Protein AF-A0A4V3ANV1-F1 (afdb_monomer)

Mean predicted aligned error: 18.45 Å

Foldseek 3Di:
DDDDDDDDDDDDDDDDDDDDDDDDDDDDDDDDPDPPDDDDDDDDDDDDDDDPDDDDDDDDDDDDDDDDDDPPPVVVVVVVVVVVVVPDPPVPPPDDQDPVRVVLVVVQKDWFFWDDFPPDFIWFWKAKQNDIWIATEDAPAAAWEFAPVCCVVRQVPDDWAWDWFDDDPDDDTWTKTKDFQIWMDTPNATDRGHIYIYTHCPVVQVVCVVVVTHGTRTYDYPVQCVLQVWDQDPVRRIIIGHYNPPDPDPPDDPPPPDPDD

Solvent-accessible surface area (backbone atoms only — not comparable to full-atom values): 16919 Å² total; per-residue (Å²): 142,84,85,84,80,86,86,84,80,83,81,85,85,80,85,80,81,85,86,83,85,81,91,78,83,94,81,77,86,79,81,73,98,79,85,87,87,80,91,82,80,91,85,86,80,85,85,81,83,80,86,86,76,86,73,86,78,84,84,79,83,81,81,82,88,80,81,95,73,76,84,69,67,63,62,56,56,60,53,56,60,63,56,61,70,71,72,62,65,80,84,72,60,83,70,79,72,48,75,65,53,53,53,41,44,75,70,58,30,36,81,27,69,42,44,71,52,77,95,81,40,44,29,35,65,34,23,41,66,80,40,74,37,45,22,36,63,33,84,86,34,74,53,34,31,32,22,46,93,53,39,84,73,53,46,84,86,56,82,68,43,87,58,59,58,49,72,59,105,82,47,80,66,42,67,27,36,33,36,75,70,32,40,37,36,42,77,82,28,55,38,68,76,32,60,47,28,31,34,81,41,62,71,59,36,50,55,28,47,77,70,76,41,77,70,61,44,27,36,43,9,33,57,56,37,61,58,21,64,55,45,80,41,72,94,78,33,31,39,30,30,27,40,66,78,77,47,101,59,80,80,73,71,79,84,79,90,73,91,84,132

Radius of gyration: 33.21 Å; Cα contacts (8 Å, |Δi|>4): 307; chains: 1; bounding box: 63×63×129 Å

Sequence (261 aa):
MGVLAPNTRTPPALPLPPHCGGRLGWGRTFPSRKQQTRALDRERAPTFDFDLTVRPHPTLPRPAGEGFGSLRAFRFLATALLCISALLPAAAQNAVPTRLASTLEAAGYSAIPMTRHGDAHLTVEARINGVAGTFILDTGAGRTVIDRAAQSRFDEGRATVAAGRATGAGSGGLAIAALPGNRLAIGDYRDDAFTAHFLALDHVNAAFANRGEAPVAGVLGADVLERGGAVIDYPNLRLYLRNPDADGGAVASPSNSSEQR

Nearest PDB structures (foldseek):
  1fmb-assembly1_A  TM=8.423E-01  e=6.213E-05  Equine infectious anemia virus
  5c9b-assembly1_A  TM=6.985E-01  e=5.193E-06  Rickettsia conorii
  5c9f-assembly1_C  TM=6.971E-01  e=6.885E-06  Rickettsia conorii
  5yq8-assembly2_D  TM=6.520E-01  e=1.081E-05  Leishmania major
  5c9b-assembly1_C  TM=6.990E-01  e=2.520E-05  Rickettsia conorii

InterPro domains:
  IPR021109 Aspartic peptidase domain superfamily [G3DSA:2.40.70.10] (120-247)
  IPR021109 Aspartic peptidase domain superfamily [SSF50630] (116-233)
  IPR034122 Retropepsin-like domain, bacterial [cd05483] (121-225)

Secondary structure (DSSP, 8-state):
---PPP--PPPPPPPPPP----------PPPPS---------------------PPPPPPPPPPP-----TTTHHHHHHHHHHHGGGS-GGGS-PPPPHHHHHHHHTTEEEEEPEEETTTEEEEEEEETTEEEEEEE-TT-SS-EEEGGGHHHHSTTPPPEEEEEEEETTEEEEEEEEEEEEEEEETTEEEEEEEEEEE--HHHHHHHHHTTPPPPSEEE-HHHHHHTT-EEETTTTEEEEE-TTSSSS------------

Structure (mmCIF, N/CA/C/O backbone):
data_AF-A0A4V3ANV1-F1
#
_entry.id   AF-A0A4V3ANV1-F1
#
loop_
_atom_site.group_PDB
_atom_site.id
_atom_site.type_symbol
_atom_site.label_atom_id
_atom_site.label_alt_id
_atom_site.label_comp_id
_atom_site.label_asym_id
_atom_site.label_entity_id
_atom_site.label_seq_id
_atom_site.pdbx_PDB_ins_code
_atom_site.Cartn_x
_atom_site.Cartn_y
_atom_site.Cartn_z
_atom_site.occupancy
_atom_site.B_iso_or_equiv
_atom_site.auth_seq_id
_atom_site.auth_comp_id
_atom_site.auth_asym_id
_atom_site.auth_atom_id
_atom_site.pdbx_PDB_model_num
ATOM 1 N N . MET A 1 1 ? -26.108 -31.837 -61.598 1.00 43.44 1 MET A N 1
ATOM 2 C CA . MET A 1 1 ? -25.519 -30.514 -61.304 1.00 43.44 1 MET A CA 1
ATOM 3 C C . MET A 1 1 ? -26.655 -29.539 -61.055 1.00 43.44 1 MET A C 1
ATOM 5 O O . MET A 1 1 ? -27.362 -29.204 -61.992 1.00 43.44 1 MET A O 1
ATOM 9 N N . GLY A 1 2 ? -26.877 -29.159 -59.800 1.00 38.19 2 GLY A N 1
ATOM 10 C CA . GLY A 1 2 ? -27.836 -28.129 -59.407 1.00 38.19 2 GLY A CA 1
ATOM 11 C C . GLY A 1 2 ? -27.175 -27.276 -58.334 1.00 38.19 2 GLY A C 1
ATOM 12 O O . GLY A 1 2 ? -26.700 -27.821 -57.341 1.00 38.19 2 GLY A O 1
ATOM 13 N N . VAL A 1 3 ? -27.074 -25.971 -58.572 1.00 46.72 3 VAL A N 1
ATOM 14 C CA . VAL A 1 3 ? -26.497 -25.005 -57.632 1.00 46.72 3 VAL A CA 1
ATOM 15 C C . VAL A 1 3 ? -27.645 -24.131 -57.139 1.00 46.72 3 VAL A C 1
ATOM 17 O O . VAL A 1 3 ? -28.226 -23.374 -57.914 1.00 46.72 3 VAL A O 1
ATOM 20 N N . LEU A 1 4 ? -28.009 -24.294 -55.864 1.00 46.50 4 LEU A N 1
ATOM 21 C CA . LEU A 1 4 ? -28.960 -23.436 -55.159 1.00 46.50 4 LEU A CA 1
ATOM 22 C C . LEU A 1 4 ? -28.271 -22.127 -54.747 1.00 46.50 4 LEU A C 1
ATOM 24 O O . LEU A 1 4 ? -27.197 -22.147 -54.149 1.00 46.50 4 LEU A O 1
ATOM 28 N N . ALA A 1 5 ? -28.920 -21.001 -55.038 1.00 56.78 5 ALA A N 1
ATOM 29 C CA . ALA A 1 5 ? -28.539 -19.678 -54.555 1.00 56.78 5 ALA A CA 1
ATOM 30 C C . ALA A 1 5 ? -28.968 -19.473 -53.083 1.00 56.78 5 ALA A C 1
ATOM 32 O O . ALA A 1 5 ? -30.014 -19.992 -52.678 1.00 56.78 5 ALA A O 1
ATOM 33 N N . PRO A 1 6 ? -28.214 -18.704 -52.275 1.00 56.81 6 PRO A N 1
ATOM 34 C CA . PRO A 1 6 ? -28.581 -18.427 -50.893 1.00 56.81 6 PRO A CA 1
ATOM 35 C C . PRO A 1 6 ? -29.634 -17.312 -50.780 1.00 56.81 6 PRO A C 1
ATOM 37 O O . PRO A 1 6 ? -29.583 -16.283 -51.449 1.00 56.81 6 PRO A O 1
ATOM 40 N N . ASN A 1 7 ? -30.591 -17.549 -49.885 1.00 48.34 7 ASN A N 1
ATOM 41 C CA . ASN A 1 7 ? -31.743 -16.713 -49.568 1.00 48.34 7 ASN A CA 1
ATOM 42 C C . ASN A 1 7 ? -31.356 -15.669 -48.500 1.00 48.34 7 ASN A C 1
ATOM 44 O O . ASN A 1 7 ? -31.151 -16.025 -47.340 1.00 48.34 7 ASN A O 1
ATOM 48 N N . THR A 1 8 ? -31.243 -14.389 -48.861 1.00 47.16 8 THR A N 1
ATOM 49 C CA . THR A 1 8 ? -30.985 -13.296 -47.908 1.00 47.16 8 THR A CA 1
ATOM 50 C C . THR A 1 8 ? -32.303 -12.688 -47.431 1.00 47.16 8 THR A C 1
ATOM 52 O O . THR A 1 8 ? -32.908 -11.879 -48.134 1.00 47.16 8 THR A O 1
ATOM 55 N N . ARG A 1 9 ? -32.754 -13.057 -46.226 1.00 50.72 9 ARG A N 1
ATOM 56 C CA . ARG A 1 9 ? -33.821 -12.339 -45.509 1.00 50.72 9 ARG A CA 1
ATOM 57 C C . ARG A 1 9 ? -33.210 -11.316 -44.556 1.00 50.72 9 ARG A C 1
ATOM 59 O O . ARG A 1 9 ? -32.529 -11.680 -43.602 1.00 50.72 9 ARG A O 1
ATOM 66 N N . THR A 1 10 ? -33.489 -10.046 -44.809 1.00 55.16 10 THR A N 1
ATOM 67 C CA . THR A 1 10 ? -33.218 -8.911 -43.921 1.00 55.16 10 THR A CA 1
ATOM 68 C C . THR A 1 10 ? -34.238 -8.900 -42.767 1.00 55.16 10 THR A C 1
ATOM 70 O O . THR A 1 10 ? -35.430 -9.069 -43.035 1.00 55.16 10 THR A O 1
ATOM 73 N N . PRO A 1 11 ? -33.836 -8.710 -41.496 1.00 56.78 11 PRO A N 1
ATOM 74 C CA . PRO A 1 11 ? -34.784 -8.555 -40.390 1.00 56.78 11 PRO A CA 1
ATOM 75 C C . PRO A 1 11 ? -35.432 -7.151 -40.383 1.00 56.78 11 PRO A C 1
ATOM 77 O O . PRO A 1 11 ? -34.814 -6.195 -40.858 1.00 56.78 11 PRO A O 1
ATOM 80 N N . PRO A 1 12 ? -36.664 -6.995 -39.855 1.00 57.03 12 PRO A N 1
ATOM 81 C CA . PRO A 1 12 ? -37.355 -5.707 -39.816 1.00 57.03 12 PRO A CA 1
ATOM 82 C C . PRO A 1 12 ? -36.747 -4.744 -38.782 1.00 57.03 12 PRO A C 1
ATOM 84 O O . PRO A 1 12 ? -36.307 -5.152 -37.707 1.00 57.03 12 PRO A O 1
ATOM 87 N N . ALA A 1 13 ? -36.751 -3.452 -39.117 1.00 52.38 13 ALA A N 1
ATOM 88 C CA . ALA A 1 13 ? -36.265 -2.365 -38.273 1.00 52.38 13 ALA A CA 1
ATOM 89 C C . ALA A 1 13 ? -37.178 -2.114 -37.056 1.00 52.38 13 ALA A C 1
ATOM 91 O O . ALA A 1 13 ? -38.404 -2.118 -37.172 1.00 52.38 13 ALA A O 1
ATOM 92 N N . LEU A 1 14 ? -36.568 -1.864 -35.894 1.00 58.41 14 LEU A N 1
ATOM 93 C CA . LEU A 1 14 ? -37.245 -1.463 -34.655 1.00 58.41 14 LEU A CA 1
ATOM 94 C C . LEU A 1 14 ? -37.674 0.019 -34.713 1.00 58.41 14 LEU A C 1
ATOM 96 O O . LEU A 1 14 ? -36.936 0.835 -35.271 1.00 58.41 14 LEU A O 1
ATOM 100 N N . PRO A 1 15 ? -38.825 0.399 -34.126 1.00 54.22 15 PRO A N 1
ATOM 101 C CA . PRO A 1 15 ? -39.293 1.782 -34.137 1.00 54.22 15 PRO A CA 1
ATOM 102 C C . PRO A 1 15 ? -38.495 2.672 -33.171 1.00 54.22 15 PRO A C 1
ATOM 104 O O . PRO A 1 15 ? -38.171 2.278 -32.051 1.00 54.22 15 PRO A O 1
ATOM 107 N N . LEU A 1 16 ? -38.202 3.896 -33.618 1.00 57.72 16 LEU A N 1
ATOM 108 C CA . LEU A 1 16 ? -37.547 4.944 -32.831 1.00 57.72 16 LEU A CA 1
ATOM 109 C C . LEU A 1 16 ? -38.505 5.532 -31.773 1.00 57.72 16 LEU A C 1
ATOM 111 O O . LEU A 1 16 ? -39.701 5.664 -32.046 1.00 57.72 16 LEU A O 1
ATOM 115 N N . PRO A 1 17 ? -38.005 5.934 -30.589 1.00 54.72 17 PRO A N 1
ATOM 116 C CA . PRO A 1 17 ? -38.816 6.597 -29.572 1.00 54.72 17 PRO A CA 1
ATOM 117 C C . PRO A 1 17 ? -39.180 8.041 -29.976 1.00 54.72 17 PRO A C 1
ATOM 119 O O . PRO A 1 17 ? -38.434 8.683 -30.720 1.00 54.72 17 PRO A O 1
ATOM 122 N N . PRO A 1 18 ? -40.312 8.582 -29.483 1.00 50.78 18 PRO A N 1
ATOM 123 C CA . PRO A 1 18 ? -40.786 9.901 -29.878 1.00 50.78 18 PRO A CA 1
ATOM 124 C C . PRO A 1 18 ? -39.917 11.037 -29.323 1.00 50.78 18 PRO A C 1
ATOM 126 O O . PRO A 1 18 ? -39.476 11.030 -28.173 1.00 50.78 18 PRO A O 1
ATOM 129 N N . HIS A 1 19 ? -39.734 12.057 -30.160 1.00 41.03 19 HIS A N 1
ATOM 130 C CA . HIS A 1 19 ? -39.119 13.329 -29.808 1.00 41.03 19 HIS A CA 1
ATOM 131 C C . HIS A 1 19 ? -40.018 14.128 -28.852 1.00 41.03 19 HIS A C 1
ATOM 133 O O . HIS A 1 19 ? -41.057 14.645 -29.258 1.00 41.03 19 HIS A O 1
ATOM 139 N N . CYS A 1 20 ? -39.583 14.306 -27.603 1.00 38.50 20 CYS A N 1
ATOM 140 C CA . CYS A 1 20 ? -40.129 15.327 -26.708 1.00 38.50 20 CYS A CA 1
ATOM 141 C C . CYS A 1 20 ? -39.289 16.606 -26.815 1.00 38.50 20 CYS A C 1
ATOM 143 O O . CYS A 1 20 ? -38.221 16.726 -26.217 1.00 38.50 20 CYS A O 1
ATOM 145 N N . GLY A 1 21 ? -39.787 17.567 -27.592 1.00 37.81 21 GLY A N 1
ATOM 146 C CA . GLY A 1 21 ? -39.360 18.960 -27.525 1.00 37.81 21 GLY A CA 1
ATOM 147 C C . GLY A 1 21 ? -40.057 19.669 -26.362 1.00 37.81 21 GLY A C 1
ATOM 148 O O . GLY A 1 21 ? -41.273 19.593 -26.226 1.00 37.81 21 GLY A O 1
ATOM 149 N N . GLY A 1 22 ? -39.288 20.372 -25.532 1.00 32.28 22 GLY A N 1
ATOM 150 C CA . GLY A 1 22 ? -39.817 21.144 -24.407 1.00 32.28 22 GLY A CA 1
ATOM 151 C C . GLY A 1 22 ? -38.739 22.001 -23.755 1.00 32.28 22 GLY A C 1
ATOM 152 O O . GLY A 1 22 ? -38.079 21.591 -22.809 1.00 32.28 22 GLY A O 1
ATOM 153 N N . ARG A 1 23 ? -38.546 23.200 -24.303 1.00 38.72 23 ARG A N 1
ATOM 154 C CA . ARG A 1 23 ? -37.662 24.266 -23.818 1.00 38.72 23 ARG A CA 1
ATOM 155 C C . ARG A 1 23 ? -38.308 24.949 -22.603 1.00 38.72 23 ARG A C 1
ATOM 157 O O . ARG A 1 23 ? -39.361 25.543 -22.779 1.00 38.72 23 ARG A O 1
ATOM 164 N N . LEU A 1 24 ? -37.668 24.953 -21.427 1.00 35.81 24 LEU A N 1
ATOM 165 C CA . LEU A 1 24 ? -37.987 25.861 -20.309 1.00 35.81 24 LEU A CA 1
ATOM 166 C C . LEU A 1 24 ? -36.708 26.255 -19.547 1.00 35.81 24 LEU A C 1
ATOM 168 O O . LEU A 1 24 ? -35.784 25.462 -19.395 1.00 35.81 24 LEU A O 1
ATOM 172 N N . GLY A 1 25 ? -36.641 27.534 -19.175 1.00 32.09 25 GLY A N 1
ATOM 173 C CA . GLY A 1 25 ? -35.420 28.269 -18.859 1.00 32.09 25 GLY A CA 1
ATOM 174 C C . GLY A 1 25 ? -34.734 27.919 -17.539 1.00 32.09 25 GLY A C 1
ATOM 175 O O . GLY A 1 25 ? -35.366 27.705 -16.506 1.00 32.09 25 GLY A O 1
ATOM 176 N N . TRP A 1 26 ? -33.404 27.973 -17.574 1.00 32.19 26 TRP A N 1
ATOM 177 C CA . TRP A 1 26 ? -32.560 28.009 -16.388 1.00 32.19 26 TRP A CA 1
ATOM 178 C C . TRP A 1 26 ? -32.419 29.455 -15.929 1.00 32.19 26 TRP A C 1
ATOM 180 O O . TRP A 1 26 ? -31.629 30.229 -16.460 1.00 32.19 26 TRP A O 1
ATOM 190 N N . GLY A 1 27 ? -33.233 29.817 -14.948 1.00 36.66 27 GLY A N 1
ATOM 191 C CA . GLY A 1 27 ? -33.170 31.096 -14.262 1.00 36.66 27 GLY A CA 1
ATOM 192 C C . GLY A 1 27 ? -33.653 30.927 -12.835 1.00 36.66 27 GLY A C 1
ATOM 193 O O . GLY A 1 27 ? -34.769 31.324 -12.523 1.00 36.66 27 GLY A O 1
ATOM 194 N N . ARG A 1 28 ? -32.831 30.307 -11.979 1.00 38.56 28 ARG A N 1
ATOM 195 C CA . ARG A 1 28 ? -32.903 30.472 -10.521 1.00 38.56 28 ARG A CA 1
ATOM 196 C C . ARG A 1 28 ? -31.496 30.423 -9.940 1.00 38.56 28 ARG A C 1
ATOM 198 O O . ARG A 1 28 ? -30.804 29.413 -10.005 1.00 38.56 28 ARG A O 1
ATOM 205 N N . THR A 1 29 ? -31.099 31.559 -9.399 1.00 39.97 29 THR A N 1
ATOM 206 C CA . THR A 1 29 ? -29.965 31.756 -8.509 1.00 39.97 29 THR A CA 1
ATOM 207 C C . THR A 1 29 ? -30.151 30.908 -7.247 1.00 39.97 29 THR A C 1
ATOM 209 O O . THR A 1 29 ? -31.178 30.998 -6.578 1.00 39.97 29 THR A O 1
ATOM 212 N N . PHE A 1 30 ? -29.163 30.077 -6.911 1.00 34.81 30 PHE A N 1
ATOM 213 C CA . PHE A 1 30 ? -29.094 29.419 -5.606 1.00 34.81 30 PHE A CA 1
ATOM 214 C C . PHE A 1 30 ? -28.553 30.419 -4.573 1.00 34.81 30 PHE A C 1
ATOM 216 O O . PHE A 1 30 ? -27.466 30.963 -4.786 1.00 34.81 30 PHE A O 1
ATOM 223 N N . PRO A 1 31 ? -29.261 30.687 -3.462 1.00 37.12 31 PRO A N 1
ATOM 224 C CA . PRO A 1 31 ? -28.698 31.474 -2.379 1.00 37.12 31 PRO A CA 1
ATOM 225 C C . PRO A 1 31 ? -27.617 30.664 -1.654 1.00 37.12 31 PRO A C 1
ATOM 227 O O . PRO A 1 31 ? -27.734 29.456 -1.438 1.00 37.12 31 PRO A O 1
ATOM 230 N N . SER A 1 32 ? -26.540 31.355 -1.298 1.00 34.91 32 SER A N 1
ATOM 231 C CA . SER A 1 32 ? -25.398 30.802 -0.587 1.00 34.91 32 SER A CA 1
ATOM 232 C C . SER A 1 32 ? -25.794 30.282 0.797 1.00 34.91 32 SER A C 1
ATOM 234 O O . SER A 1 32 ? -26.589 30.868 1.531 1.00 34.91 32 SER A O 1
ATOM 236 N N . ARG A 1 33 ? -25.185 29.155 1.172 1.00 40.22 33 ARG A N 1
ATOM 237 C CA . ARG A 1 33 ? -25.339 28.447 2.448 1.00 40.22 33 ARG A CA 1
ATOM 238 C C . ARG A 1 33 ? -24.676 29.211 3.606 1.00 40.22 33 ARG A C 1
ATOM 240 O O . ARG A 1 33 ? -23.731 28.721 4.213 1.00 40.22 33 ARG A O 1
ATOM 247 N N . LYS A 1 34 ? -25.134 30.431 3.888 1.00 40.88 34 LYS A N 1
ATOM 248 C CA . LYS A 1 34 ? -24.776 31.224 5.076 1.00 40.88 34 LYS A CA 1
ATOM 249 C C . LYS A 1 34 ? -25.950 32.108 5.500 1.00 40.88 34 LYS A C 1
ATOM 251 O O . LYS A 1 34 ? -25.816 33.321 5.518 1.00 40.88 34 LYS A O 1
ATOM 256 N N . GLN A 1 35 ? -27.102 31.515 5.813 1.00 42.72 35 GLN A N 1
ATOM 257 C CA . GLN A 1 35 ? -28.221 32.215 6.463 1.00 42.72 35 GLN A CA 1
ATOM 258 C C . GLN A 1 35 ? -29.281 31.206 6.939 1.00 42.72 35 GLN A C 1
ATOM 260 O O . GLN A 1 35 ? -30.395 31.173 6.437 1.00 42.72 35 GLN A O 1
ATOM 265 N N . GLN A 1 36 ? -28.927 30.325 7.880 1.00 39.84 36 GLN A N 1
ATOM 266 C CA . GLN A 1 36 ? -29.918 29.480 8.564 1.00 39.84 36 GLN A CA 1
ATOM 267 C C . GLN A 1 36 ? -29.364 28.897 9.871 1.00 39.84 36 GLN A C 1
ATOM 269 O O . GLN A 1 36 ? -29.229 27.694 10.021 1.00 39.84 36 GLN A O 1
ATOM 274 N N . THR A 1 37 ? -29.019 29.768 10.820 1.00 33.38 37 THR A N 1
ATOM 275 C CA . THR A 1 37 ? -28.909 29.417 12.250 1.00 33.38 37 THR A CA 1
ATOM 276 C C . THR A 1 37 ? -29.053 30.683 13.096 1.00 33.38 37 THR A C 1
ATOM 278 O O . THR A 1 37 ? -28.096 31.228 13.638 1.00 33.38 37 THR A O 1
ATOM 281 N N . ARG A 1 38 ? -30.281 31.190 13.197 1.00 33.44 38 ARG A N 1
ATOM 282 C CA . ARG A 1 38 ? -30.725 32.035 14.311 1.00 33.44 38 ARG A CA 1
ATOM 283 C C . ARG A 1 38 ? -32.179 31.688 14.605 1.00 33.44 38 ARG A C 1
ATOM 285 O O . ARG A 1 38 ? -32.957 31.542 13.672 1.00 33.44 38 ARG A O 1
ATOM 292 N N . ALA A 1 39 ? -32.479 31.641 15.900 1.00 30.67 39 ALA A N 1
ATOM 293 C CA . ALA A 1 39 ? -33.765 31.357 16.531 1.00 30.67 39 ALA A CA 1
ATOM 294 C C . ALA A 1 39 ? -34.135 29.868 16.615 1.00 30.67 39 ALA A C 1
ATOM 296 O O . ALA A 1 39 ? -34.538 29.264 15.629 1.00 30.67 39 ALA A O 1
ATOM 297 N N . LEU A 1 40 ? -33.933 29.304 17.810 1.00 41.41 40 LEU A N 1
ATOM 298 C CA . LEU A 1 40 ? -34.925 28.629 18.670 1.00 41.41 40 LEU A CA 1
ATOM 299 C C . LEU A 1 40 ? -34.184 28.274 19.979 1.00 41.41 40 LEU A C 1
ATOM 301 O O . LEU A 1 40 ? -33.224 27.511 19.964 1.00 41.41 40 LEU A O 1
ATOM 305 N N . ASP A 1 41 ? -34.288 29.180 20.951 1.00 36.06 41 ASP A N 1
ATOM 306 C CA . ASP A 1 41 ? -34.913 28.995 22.276 1.00 36.06 41 ASP A CA 1
ATOM 307 C C . ASP A 1 41 ? -34.173 28.014 23.206 1.00 36.06 41 ASP A C 1
ATOM 309 O O . ASP A 1 41 ? -34.033 26.832 22.922 1.00 36.06 41 ASP A O 1
ATOM 313 N N . ARG A 1 42 ? 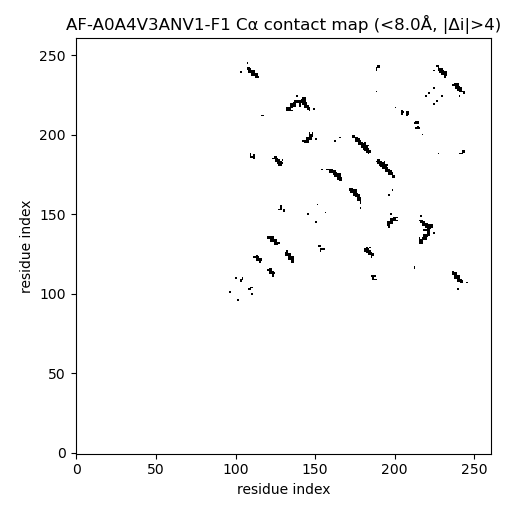-33.479 28.508 24.244 1.00 36.78 42 ARG A N 1
ATOM 314 C CA . ARG A 1 42 ? -34.022 28.869 25.574 1.00 36.78 42 ARG A CA 1
ATOM 315 C C . ARG A 1 42 ? -34.720 27.667 26.218 1.00 36.78 42 ARG A C 1
ATOM 317 O O . ARG A 1 42 ? -35.871 27.394 25.928 1.00 36.78 42 ARG A O 1
ATOM 324 N N . GLU A 1 43 ? -34.004 26.968 27.099 1.00 36.22 43 GLU A N 1
ATOM 325 C CA . GLU A 1 43 ? -34.357 26.806 28.518 1.00 36.22 43 GLU A CA 1
ATOM 326 C C . GLU A 1 43 ? -33.517 25.713 29.216 1.00 36.22 43 GLU A C 1
ATOM 328 O O . GLU A 1 43 ? -33.150 24.707 28.619 1.00 36.22 43 GLU A O 1
ATOM 333 N N . ARG A 1 44 ? -33.293 25.934 30.524 1.00 37.06 44 ARG A N 1
ATOM 334 C CA . ARG A 1 44 ? -32.779 25.023 31.575 1.00 37.06 44 ARG A CA 1
ATOM 335 C C . ARG A 1 44 ? -31.266 24.790 31.663 1.00 37.06 44 ARG A C 1
ATOM 337 O O . ARG A 1 44 ? -30.745 23.744 31.297 1.00 37.06 44 ARG A O 1
ATOM 344 N N . ALA A 1 45 ? -30.600 25.731 32.332 1.00 37.00 45 ALA A N 1
ATOM 345 C CA . ALA A 1 45 ? -29.397 25.456 33.115 1.00 37.00 45 ALA A CA 1
ATOM 346 C C . ALA A 1 45 ? -29.802 25.174 34.581 1.0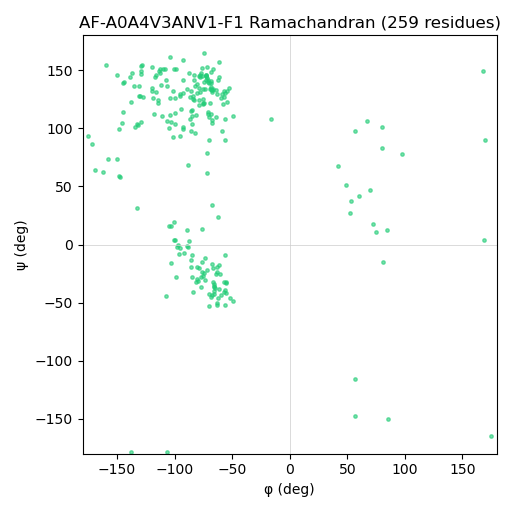0 37.00 45 ALA A C 1
ATOM 348 O O . ALA A 1 45 ? -30.562 25.967 35.140 1.00 37.00 45 ALA A O 1
ATOM 349 N N . PRO A 1 46 ? -29.341 24.085 35.219 1.00 39.22 46 PRO A N 1
ATOM 350 C CA . PRO A 1 46 ? -29.490 23.910 36.658 1.00 39.22 46 PRO A CA 1
ATOM 351 C C . PRO A 1 46 ? -28.486 24.806 37.397 1.00 39.22 46 PRO A C 1
ATOM 353 O O . PRO A 1 46 ? -27.280 24.747 37.160 1.00 39.22 46 PRO A O 1
ATOM 356 N N . THR A 1 47 ? -28.993 25.640 38.301 1.00 38.28 47 THR A N 1
ATOM 357 C CA . THR A 1 47 ? -28.203 26.384 39.284 1.00 38.28 47 THR A CA 1
ATOM 358 C C . THR A 1 47 ? -27.656 25.405 40.322 1.00 38.28 47 THR A C 1
ATOM 360 O O . THR A 1 47 ? -28.419 24.855 41.113 1.00 38.28 47 THR A O 1
ATOM 363 N N . PHE A 1 48 ? -26.346 25.163 40.304 1.00 38.25 48 PHE A N 1
ATOM 364 C CA . PHE A 1 48 ? -25.643 24.526 41.415 1.00 38.25 48 PHE A CA 1
ATOM 365 C C . PHE A 1 48 ? -25.270 25.610 42.424 1.00 38.25 48 PHE A C 1
ATOM 367 O O . PHE A 1 48 ? -24.444 26.475 42.136 1.00 38.25 48 PHE A O 1
ATOM 374 N N . ASP A 1 49 ? -25.928 25.571 43.575 1.00 38.88 49 ASP A N 1
ATOM 375 C CA . ASP A 1 49 ? -25.663 26.444 44.712 1.00 38.88 49 ASP A CA 1
ATOM 376 C C . ASP A 1 49 ? -24.425 25.910 45.452 1.00 38.88 49 ASP A C 1
ATOM 378 O O . ASP A 1 49 ? -24.391 24.745 45.857 1.00 38.88 49 ASP A O 1
ATOM 382 N N . PHE A 1 50 ? -23.374 26.722 45.559 1.00 35.38 50 PHE A N 1
ATOM 383 C CA . PHE A 1 50 ? -22.155 26.382 46.296 1.00 35.38 50 PHE A CA 1
ATOM 384 C C . PHE A 1 50 ? -22.235 27.060 47.667 1.00 35.38 50 PHE A C 1
ATOM 386 O O . PHE A 1 50 ? -22.031 28.267 47.787 1.00 35.38 50 PHE A O 1
ATOM 393 N N . ASP A 1 51 ? -22.541 26.276 48.701 1.00 42.16 51 ASP A N 1
ATOM 394 C CA . ASP A 1 51 ? -22.488 26.706 50.100 1.00 42.16 51 ASP A CA 1
ATOM 395 C C . ASP A 1 51 ? -21.024 26.970 50.500 1.00 42.16 51 ASP A C 1
ATOM 397 O O . ASP A 1 51 ? -20.221 26.051 50.683 1.00 42.16 51 ASP A O 1
ATOM 401 N N . LEU A 1 52 ? -20.655 28.250 50.593 1.00 46.41 52 LEU A N 1
ATOM 402 C CA . LEU A 1 52 ? -19.369 28.713 51.114 1.00 46.41 52 LEU A CA 1
ATOM 403 C C . LEU A 1 52 ? -19.449 28.905 52.633 1.00 46.41 52 LEU A C 1
ATOM 405 O O . LEU A 1 52 ? -19.322 30.017 53.145 1.00 46.41 52 LEU A O 1
ATOM 409 N N . THR A 1 53 ? -19.585 27.810 53.374 1.00 44.72 53 THR A N 1
ATOM 410 C CA . THR A 1 53 ? -19.266 27.785 54.805 1.00 44.72 53 THR A CA 1
ATOM 411 C C . THR A 1 53 ? -17.903 27.130 55.027 1.00 44.72 53 THR A C 1
ATOM 413 O O . THR A 1 53 ? -17.745 25.918 55.160 1.00 44.72 53 THR A O 1
ATOM 416 N N . VAL A 1 54 ? -16.869 27.976 55.068 1.00 50.03 54 VAL A N 1
ATOM 417 C CA . VAL A 1 54 ? -15.496 27.604 55.437 1.00 50.03 54 VAL A CA 1
ATOM 418 C C . VAL A 1 54 ? -15.477 27.148 56.899 1.00 50.03 54 VAL A C 1
ATOM 420 O O . VAL A 1 54 ? -15.622 27.957 57.813 1.00 50.03 54 VAL A O 1
ATOM 423 N N . ARG A 1 55 ? -15.277 25.849 57.140 1.00 44.47 55 ARG A N 1
ATOM 424 C CA . ARG A 1 55 ? -14.963 25.322 58.478 1.00 44.47 55 ARG A CA 1
ATOM 425 C C . ARG A 1 55 ? -13.448 25.409 58.719 1.00 44.47 55 ARG A C 1
ATOM 427 O O . ARG A 1 55 ? -12.691 24.976 57.850 1.00 44.47 55 ARG A O 1
ATOM 434 N N . PRO A 1 56 ? -12.970 25.926 59.865 1.00 46.34 56 PRO A N 1
ATOM 435 C CA . PRO A 1 56 ? -11.544 25.920 60.170 1.00 46.34 56 PRO A CA 1
ATOM 436 C C . PRO A 1 56 ? -11.039 24.489 60.421 1.00 46.34 56 PRO A C 1
ATOM 438 O O . PRO A 1 56 ? -11.659 23.708 61.143 1.00 46.34 56 PRO A O 1
ATOM 441 N N . HIS A 1 57 ? -9.900 24.156 59.810 1.00 44.84 57 HIS A N 1
ATOM 442 C CA . HIS A 1 57 ? -9.200 22.879 59.970 1.00 44.84 57 HIS A CA 1
ATOM 443 C C . HIS A 1 57 ? -8.531 22.775 61.357 1.00 44.84 57 HIS A C 1
ATOM 445 O O . HIS A 1 57 ? -7.973 23.767 61.833 1.00 44.84 57 HIS A O 1
ATOM 451 N N . PRO A 1 58 ? -8.505 21.588 61.992 1.00 46.84 58 PRO A N 1
ATOM 452 C CA . PRO A 1 58 ? -7.760 21.378 63.228 1.00 46.84 58 PRO A CA 1
ATOM 453 C C . PRO A 1 58 ? -6.245 21.425 62.982 1.00 46.84 58 PRO A C 1
ATOM 455 O O . PRO A 1 58 ? -5.719 20.805 62.056 1.00 46.84 58 PRO A O 1
ATOM 458 N N . THR A 1 59 ? -5.541 22.161 63.839 1.00 53.25 59 THR A N 1
ATOM 459 C CA . THR A 1 59 ? -4.079 22.266 63.870 1.00 53.25 59 THR A CA 1
ATOM 460 C C . THR A 1 59 ? -3.445 20.953 64.328 1.00 53.25 59 THR A C 1
ATOM 462 O O . THR A 1 59 ? -3.711 20.496 65.439 1.00 53.25 59 THR A O 1
ATOM 465 N N . LEU A 1 60 ? -2.577 20.368 63.499 1.00 52.59 60 LEU A N 1
ATOM 466 C CA . LEU A 1 60 ? -1.742 19.226 63.881 1.00 52.59 60 LEU A CA 1
ATOM 467 C C . LEU A 1 60 ? -0.527 19.673 64.720 1.00 52.59 60 LEU A C 1
ATOM 469 O O . LEU A 1 60 ? 0.028 20.748 64.468 1.00 52.59 60 LEU A O 1
ATOM 473 N N . PRO A 1 61 ? -0.085 18.860 65.698 1.00 48.91 61 PRO A N 1
ATOM 474 C CA . PRO A 1 61 ? 1.065 19.176 66.535 1.00 48.91 61 PRO A CA 1
ATOM 475 C C . PRO A 1 61 ? 2.389 19.043 65.770 1.00 48.91 61 PRO A C 1
ATOM 477 O O . PRO A 1 61 ? 2.564 18.178 64.911 1.00 48.91 61 PRO A O 1
ATOM 480 N N . ARG A 1 62 ? 3.339 19.919 66.117 1.00 44.97 62 ARG A N 1
ATOM 481 C CA . ARG A 1 62 ? 4.712 19.928 65.595 1.00 44.97 62 ARG A CA 1
ATOM 482 C C . ARG A 1 62 ? 5.491 18.698 66.083 1.00 44.97 62 ARG A C 1
ATOM 484 O O . ARG A 1 62 ? 5.540 18.487 67.295 1.00 44.97 62 ARG A O 1
ATOM 491 N N . PRO A 1 63 ? 6.183 17.958 65.201 1.00 46.44 63 PRO A N 1
ATOM 492 C CA . PRO A 1 63 ? 7.192 17.008 65.637 1.00 46.44 63 PRO A CA 1
ATOM 493 C C . PRO A 1 63 ? 8.455 17.746 66.102 1.00 46.44 63 PRO A C 1
ATOM 495 O O . PRO A 1 63 ? 8.936 18.680 65.453 1.00 46.44 63 PRO A O 1
ATOM 498 N N . ALA A 1 64 ? 8.953 17.316 67.260 1.00 44.62 64 ALA A N 1
ATOM 499 C CA . ALA A 1 64 ? 10.247 17.679 67.811 1.00 44.62 64 ALA A CA 1
ATOM 500 C C . ALA A 1 64 ? 11.373 17.223 66.871 1.00 44.62 64 ALA A C 1
ATOM 502 O O . ALA A 1 64 ? 11.259 16.204 66.191 1.00 44.62 64 ALA A O 1
ATOM 503 N N . GLY A 1 65 ? 12.432 18.025 66.798 1.00 46.72 65 GLY A N 1
ATOM 504 C CA . GLY A 1 65 ? 13.545 17.789 65.893 1.00 46.72 65 GLY A CA 1
ATOM 505 C C . GLY A 1 65 ? 14.496 16.712 66.390 1.00 46.72 65 GLY A C 1
ATOM 506 O O . GLY A 1 65 ? 14.805 16.687 67.571 1.00 46.72 65 GLY A O 1
ATOM 507 N N . GLU A 1 66 ? 15.027 15.933 65.450 1.00 43.28 66 GLU A N 1
ATOM 508 C CA . GLU A 1 66 ? 16.340 15.290 65.522 1.00 43.28 66 GLU A CA 1
ATOM 509 C C . GLU A 1 66 ? 16.909 15.140 64.097 1.00 43.28 66 GLU A C 1
ATOM 511 O O . GLU A 1 66 ? 16.165 14.927 63.140 1.00 43.28 66 GLU A O 1
ATOM 516 N N . GLY A 1 67 ? 18.236 15.250 63.956 1.00 44.19 67 GLY A N 1
ATOM 517 C CA . GLY A 1 67 ? 18.978 14.695 62.815 1.00 44.19 67 GLY A CA 1
ATOM 518 C C . GLY A 1 67 ? 19.317 15.647 61.663 1.00 44.19 67 GLY A C 1
ATOM 519 O O . GLY A 1 67 ? 18.735 15.581 60.584 1.00 44.19 67 GLY A O 1
ATOM 520 N N . PHE A 1 68 ? 20.341 16.483 61.849 1.00 51.31 68 PHE A N 1
ATOM 521 C CA . PHE A 1 68 ? 21.025 17.188 60.760 1.00 51.31 68 PHE A CA 1
ATOM 522 C C . PHE A 1 68 ? 21.784 16.182 59.871 1.00 51.31 68 PHE A C 1
ATOM 524 O O . PHE A 1 68 ? 22.833 15.670 60.255 1.00 51.31 68 PHE A O 1
ATOM 531 N N . GLY A 1 69 ? 21.270 15.926 58.664 1.00 43.97 69 GLY A N 1
ATOM 532 C CA . GLY A 1 69 ? 21.928 15.120 57.634 1.00 43.97 69 GLY A CA 1
ATOM 533 C C . GLY A 1 69 ? 21.578 15.603 56.223 1.00 43.97 69 GLY A C 1
ATOM 534 O O . GLY A 1 69 ? 20.515 15.303 55.700 1.00 43.97 69 GLY A O 1
ATOM 535 N N . SER A 1 70 ? 22.482 16.380 55.617 1.00 58.94 70 SER A N 1
ATOM 536 C CA . SER A 1 70 ? 22.604 16.674 54.173 1.00 58.94 70 SER A CA 1
ATOM 537 C C . SER A 1 70 ? 21.311 16.946 53.368 1.00 58.94 70 SER A C 1
ATOM 539 O O . SER A 1 70 ? 20.954 16.240 52.425 1.00 58.94 70 SER A O 1
ATOM 541 N N . LEU A 1 71 ? 20.643 18.069 53.654 1.00 55.56 71 LEU A N 1
ATOM 542 C CA . LEU A 1 71 ? 19.428 18.525 52.955 1.00 55.56 71 LEU A CA 1
ATOM 543 C C . LEU A 1 71 ? 19.651 19.141 51.552 1.00 55.56 71 LEU A C 1
ATOM 545 O O . LEU A 1 71 ? 18.750 19.781 51.006 1.00 55.56 71 LEU A O 1
ATOM 549 N N . ARG A 1 72 ? 20.842 18.986 50.955 1.00 53.25 72 ARG A N 1
ATOM 550 C CA . ARG A 1 72 ? 21.148 19.523 49.613 1.00 53.25 72 ARG A CA 1
ATOM 551 C C . ARG A 1 72 ? 21.043 18.483 48.498 1.00 53.25 72 ARG A C 1
ATOM 553 O O . ARG A 1 72 ? 20.680 18.860 47.394 1.00 53.25 72 ARG A O 1
ATOM 560 N N . ALA A 1 73 ? 21.260 17.196 48.769 1.00 53.41 73 ALA A N 1
ATOM 561 C CA . ALA A 1 73 ? 21.234 16.163 47.726 1.00 53.41 73 ALA A CA 1
ATOM 562 C C . ALA A 1 73 ? 19.810 15.711 47.336 1.00 53.41 73 ALA A C 1
ATOM 564 O O . ALA A 1 73 ? 19.555 15.384 46.180 1.00 53.41 73 ALA A O 1
ATOM 565 N N . PHE A 1 74 ? 18.846 15.763 48.262 1.00 49.47 74 PHE A N 1
ATOM 566 C CA . PHE A 1 74 ? 17.479 15.278 48.009 1.00 49.47 74 PHE A CA 1
ATOM 567 C C . PHE A 1 74 ? 16.589 16.245 47.210 1.00 49.47 74 PHE A C 1
ATOM 569 O O . PHE A 1 74 ? 15.619 15.816 46.587 1.00 49.47 74 PHE A O 1
ATOM 576 N N . ARG A 1 75 ? 16.917 17.545 47.168 1.00 49.81 75 ARG A N 1
ATOM 577 C CA . ARG A 1 75 ? 16.133 18.538 46.402 1.00 49.81 75 ARG A CA 1
ATOM 578 C C . ARG A 1 75 ? 16.460 18.552 44.904 1.00 49.81 75 ARG A C 1
ATOM 580 O O . ARG A 1 75 ? 15.625 19.001 44.123 1.00 49.81 75 ARG A O 1
ATOM 587 N N . PHE A 1 76 ? 17.611 18.017 44.494 1.00 48.81 76 PHE A N 1
ATOM 588 C CA . PHE A 1 76 ? 17.964 17.870 43.076 1.00 48.81 76 PHE A CA 1
ATOM 589 C C . PHE A 1 76 ? 17.393 16.589 42.454 1.00 48.81 76 PHE A C 1
ATOM 591 O O . PHE A 1 76 ? 17.064 16.577 41.273 1.00 48.81 76 PHE A O 1
ATOM 598 N N . LEU A 1 77 ? 17.188 15.532 43.248 1.00 53.25 77 LEU A N 1
ATOM 599 C CA . LEU A 1 77 ? 16.645 14.270 42.737 1.00 53.25 77 LEU A CA 1
ATOM 600 C C . LEU A 1 77 ? 15.124 14.335 42.496 1.00 53.25 77 LEU A C 1
ATOM 602 O O . LEU A 1 77 ? 14.633 13.808 41.502 1.00 53.25 77 LEU A O 1
ATOM 606 N N . ALA A 1 78 ? 14.380 15.049 43.349 1.00 51.59 78 ALA A N 1
ATOM 607 C CA . ALA A 1 78 ? 12.931 15.221 43.194 1.00 51.59 78 ALA A CA 1
ATOM 608 C C . ALA A 1 78 ? 12.539 16.211 42.076 1.00 51.59 78 ALA A C 1
ATOM 610 O O . ALA A 1 78 ? 11.469 16.083 41.487 1.00 51.59 78 ALA A O 1
ATOM 611 N N . THR A 1 79 ? 13.401 17.180 41.752 1.00 53.44 79 THR A N 1
ATOM 612 C CA . THR A 1 79 ? 13.178 18.123 40.639 1.00 53.44 79 THR A CA 1
ATOM 613 C C . THR A 1 79 ? 13.571 17.527 39.288 1.00 53.44 79 THR A C 1
ATOM 615 O O . THR A 1 79 ? 12.891 17.780 38.298 1.00 53.44 79 THR A O 1
ATOM 618 N N . ALA A 1 80 ? 14.583 16.656 39.242 1.00 54.25 80 ALA A N 1
ATOM 619 C CA . ALA A 1 80 ? 14.926 15.910 38.032 1.00 54.25 80 ALA A CA 1
ATOM 620 C C . ALA A 1 80 ? 13.814 14.929 37.606 1.00 54.25 80 ALA A C 1
ATOM 622 O O . ALA A 1 80 ? 13.529 14.817 36.417 1.00 54.25 80 ALA A O 1
ATOM 623 N N . LEU A 1 81 ? 13.128 14.276 38.555 1.00 53.69 81 LEU A N 1
ATOM 624 C CA . LEU A 1 81 ? 12.038 13.338 38.243 1.00 53.69 81 LEU A CA 1
ATOM 625 C C . LEU A 1 81 ? 10.743 14.033 37.777 1.00 53.69 81 LEU A C 1
ATOM 627 O O . LEU A 1 81 ? 10.014 13.476 36.961 1.00 53.69 81 LEU A O 1
ATOM 631 N N . LEU A 1 82 ? 10.474 15.257 38.250 1.00 51.06 82 LEU A N 1
ATOM 632 C CA . LEU A 1 82 ? 9.315 16.056 37.825 1.00 51.06 82 LEU A CA 1
ATOM 633 C C . LEU A 1 82 ? 9.499 16.654 36.415 1.00 51.06 82 LEU A C 1
ATOM 635 O O . LEU A 1 82 ? 8.521 16.923 35.727 1.00 51.06 82 LEU A O 1
ATOM 639 N N . CYS A 1 83 ? 10.746 16.831 35.964 1.00 46.53 83 CYS A N 1
ATOM 640 C CA . CYS A 1 83 ? 11.059 17.337 34.624 1.00 46.53 83 CYS A CA 1
ATOM 641 C C . CYS A 1 83 ? 11.092 16.246 33.538 1.00 46.53 83 CYS A C 1
ATOM 643 O O . CYS A 1 83 ? 10.955 16.569 32.361 1.00 46.53 83 CYS A O 1
ATOM 645 N N . ILE A 1 84 ? 11.233 14.963 33.894 1.00 52.44 84 ILE A N 1
ATOM 646 C CA . ILE A 1 84 ? 11.251 13.859 32.913 1.00 52.44 84 ILE A CA 1
ATOM 647 C C . ILE A 1 84 ? 9.839 13.523 32.399 1.00 52.44 84 ILE A C 1
ATOM 649 O O . ILE A 1 84 ? 9.688 13.109 31.253 1.00 52.44 84 ILE A O 1
ATOM 653 N N . SER A 1 85 ? 8.783 13.759 33.182 1.00 51.53 85 SER A N 1
ATOM 654 C CA . SER A 1 85 ? 7.398 13.517 32.742 1.00 51.53 85 SER A CA 1
ATOM 655 C C . SER A 1 85 ? 6.846 14.585 31.785 1.00 51.53 85 SER A C 1
ATOM 657 O O . SER A 1 85 ? 5.847 14.337 31.113 1.00 51.53 85 SER A O 1
ATOM 659 N N . ALA A 1 86 ? 7.495 15.748 31.675 1.00 54.59 86 ALA A N 1
ATOM 660 C CA . ALA A 1 86 ? 7.054 16.864 30.829 1.00 54.59 86 ALA A CA 1
ATOM 661 C C . ALA A 1 86 ? 7.597 16.820 29.384 1.00 54.59 86 ALA A C 1
ATOM 663 O O . ALA A 1 86 ? 7.277 17.692 28.581 1.00 54.59 86 ALA A O 1
ATOM 664 N N . LEU A 1 87 ? 8.413 15.815 29.047 1.00 56.78 87 LEU A N 1
ATOM 665 C CA . LEU A 1 87 ? 9.014 15.629 27.716 1.00 56.78 87 LEU A CA 1
ATOM 666 C C . LEU A 1 87 ? 8.274 14.602 26.846 1.00 56.78 87 LEU A C 1
ATOM 668 O O . LEU A 1 87 ? 8.708 14.311 25.732 1.00 56.78 87 LEU A O 1
ATOM 672 N N . LEU A 1 88 ? 7.150 14.060 27.319 1.00 56.00 88 LEU A N 1
ATOM 673 C CA . LEU A 1 88 ? 6.285 13.232 26.485 1.00 56.00 88 LEU A CA 1
ATOM 674 C C . LEU A 1 88 ? 5.523 14.136 25.502 1.00 56.00 88 LEU A C 1
ATOM 676 O O . LEU A 1 88 ? 4.796 15.031 25.943 1.00 56.00 88 LEU A O 1
ATOM 680 N N . PRO A 1 89 ? 5.648 13.928 24.179 1.00 57.03 89 PRO A N 1
ATOM 681 C CA . PRO A 1 89 ? 4.804 14.630 23.227 1.00 57.03 89 PRO A CA 1
ATOM 682 C C . PRO A 1 89 ? 3.337 14.334 23.556 1.00 57.03 89 PRO A C 1
ATOM 684 O O . PRO A 1 89 ? 2.940 13.179 23.720 1.00 57.03 89 PRO A O 1
ATOM 687 N N . ALA A 1 90 ? 2.513 15.382 23.610 1.00 52.34 90 ALA A N 1
ATOM 688 C CA . ALA A 1 90 ? 1.076 15.312 23.897 1.00 52.34 90 ALA A CA 1
ATOM 689 C C . ALA A 1 90 ? 0.281 14.379 22.952 1.00 52.34 90 ALA A C 1
ATOM 691 O O . ALA A 1 90 ? -0.885 14.099 23.211 1.00 52.34 90 ALA A O 1
ATOM 692 N N . ALA A 1 91 ? 0.910 13.877 21.886 1.00 50.19 91 ALA A N 1
ATOM 693 C CA . ALA A 1 91 ? 0.365 12.905 20.945 1.00 50.19 91 ALA A CA 1
ATOM 694 C C . ALA A 1 91 ? 0.268 11.465 21.494 1.00 50.19 91 ALA A C 1
ATOM 696 O O . ALA A 1 91 ? -0.374 10.631 20.866 1.00 50.19 91 ALA A O 1
ATOM 697 N N . ALA A 1 92 ? 0.877 11.164 22.647 1.00 45.56 92 ALA A N 1
ATOM 698 C CA . ALA A 1 92 ? 0.811 9.846 23.292 1.00 45.56 92 ALA A CA 1
ATOM 699 C C . ALA A 1 92 ? -0.202 9.787 24.452 1.00 45.56 92 ALA A C 1
ATOM 701 O O . ALA A 1 92 ? -0.118 8.922 25.324 1.00 45.56 92 ALA A O 1
ATOM 702 N N . GLN A 1 93 ? -1.159 10.717 24.499 1.00 47.66 93 GLN A N 1
ATOM 703 C CA . GLN A 1 93 ? -2.319 10.559 25.369 1.00 47.66 93 GLN A CA 1
ATOM 704 C C . GLN A 1 93 ? -3.180 9.451 24.764 1.00 47.66 93 GLN A C 1
ATOM 706 O O . GLN A 1 93 ? -3.678 9.609 23.652 1.00 47.66 93 GLN A O 1
ATOM 711 N N . ASN A 1 94 ? -3.312 8.324 25.470 1.00 47.53 94 ASN A N 1
ATOM 712 C CA . ASN A 1 94 ? -4.207 7.227 25.103 1.00 47.53 94 ASN A CA 1
ATOM 713 C C . ASN A 1 94 ? -5.635 7.775 24.974 1.00 47.53 94 ASN A C 1
ATOM 715 O O . ASN A 1 94 ? -6.368 7.859 25.959 1.00 47.53 94 ASN A O 1
ATOM 719 N N . ALA A 1 95 ? -6.008 8.214 23.772 1.00 61.59 95 ALA A N 1
ATOM 720 C CA . ALA A 1 95 ? -7.363 8.632 23.473 1.00 61.59 95 ALA A CA 1
ATOM 721 C C . ALA A 1 95 ? -8.277 7.439 23.755 1.00 61.59 95 ALA A C 1
ATOM 723 O O . ALA A 1 95 ? -7.994 6.323 23.317 1.00 61.59 95 ALA A O 1
ATOM 724 N N . VAL A 1 96 ? -9.346 7.665 24.519 1.00 67.75 96 VAL A N 1
ATOM 725 C CA . VAL A 1 96 ? -10.346 6.629 24.786 1.00 67.75 96 VAL A CA 1
ATOM 726 C C . VAL A 1 96 ? -10.834 6.099 23.431 1.00 67.75 96 VAL A C 1
ATOM 728 O O . VAL A 1 96 ? -11.291 6.913 22.620 1.00 67.75 96 VAL A O 1
ATOM 731 N N . PRO A 1 97 ? -10.726 4.782 23.156 1.00 74.75 97 PRO A N 1
ATOM 732 C CA . PRO A 1 97 ? -11.157 4.220 21.886 1.00 74.75 97 PRO A CA 1
ATOM 733 C C . PRO A 1 97 ? -12.609 4.603 21.623 1.00 74.75 97 PRO A C 1
ATOM 735 O O . PRO A 1 97 ? -13.471 4.483 22.500 1.00 74.75 97 PRO A O 1
ATOM 738 N N . THR A 1 98 ? -12.892 5.094 20.418 1.00 87.06 98 THR A N 1
ATOM 739 C CA . THR A 1 98 ? -14.268 5.403 20.032 1.00 87.06 98 THR A CA 1
ATOM 740 C C . THR A 1 98 ? -15.106 4.125 20.067 1.00 87.06 98 THR A C 1
ATOM 742 O O . THR A 1 98 ? -14.589 3.017 19.927 1.00 87.06 98 THR A O 1
ATOM 745 N N . ARG A 1 99 ? -16.432 4.257 20.204 1.00 92.94 99 ARG A N 1
ATOM 746 C CA . ARG A 1 99 ? -17.338 3.099 20.113 1.00 92.94 99 ARG A CA 1
ATOM 747 C C . ARG A 1 99 ? -17.159 2.333 18.795 1.00 92.94 99 ARG A C 1
ATOM 749 O O . ARG A 1 99 ? -17.313 1.118 18.782 1.00 92.94 99 ARG A O 1
ATOM 756 N N . LEU A 1 100 ? -16.838 3.038 17.706 1.00 93.69 100 LEU A N 1
ATOM 757 C CA . LEU A 1 100 ? -16.511 2.418 16.423 1.00 93.69 100 LEU A CA 1
ATOM 758 C C . LEU A 1 100 ? -15.243 1.566 16.539 1.00 93.69 100 LEU A C 1
ATOM 760 O O . LEU A 1 100 ? -15.292 0.389 16.203 1.00 93.69 100 LEU A O 1
ATOM 764 N N . ALA A 1 101 ? -14.154 2.138 17.066 1.00 94.00 101 ALA A N 1
ATOM 765 C CA . ALA A 1 101 ? -12.883 1.439 17.235 1.00 94.00 101 ALA A CA 1
ATOM 766 C C . ALA A 1 101 ? -13.046 0.161 18.066 1.00 94.00 101 ALA A C 1
ATOM 768 O O . ALA A 1 101 ? -12.711 -0.917 17.589 1.00 94.00 101 ALA A O 1
ATOM 769 N N . SER A 1 102 ? -13.661 0.256 19.248 1.00 95.12 102 SER A N 1
ATOM 770 C CA . SER A 1 102 ? -13.839 -0.907 20.124 1.00 95.12 102 SER A CA 1
ATOM 771 C C . SER A 1 102 ? -14.763 -1.975 19.535 1.00 95.12 102 SER A C 1
ATOM 773 O O . SER A 1 102 ? -14.528 -3.164 19.735 1.00 95.12 102 SER A O 1
ATOM 775 N N . THR A 1 103 ? -15.792 -1.580 18.776 1.00 96.88 103 THR A N 1
ATOM 776 C CA . THR A 1 103 ? -16.675 -2.537 18.085 1.00 96.88 103 THR A CA 1
ATOM 777 C C . THR A 1 103 ? -15.932 -3.275 16.970 1.00 96.88 103 THR A C 1
ATOM 779 O O . THR A 1 103 ? -16.089 -4.485 16.835 1.00 96.88 103 THR A O 1
ATOM 782 N N . LEU A 1 104 ? -15.124 -2.564 16.178 1.00 96.62 104 LEU A N 1
ATOM 783 C CA . LEU A 1 104 ? -14.358 -3.155 15.080 1.00 96.62 104 LEU A CA 1
ATOM 784 C C . LEU A 1 104 ? -13.224 -4.048 15.598 1.00 96.62 104 LEU A C 1
ATOM 786 O O . LEU A 1 104 ? -13.056 -5.158 15.102 1.00 96.62 104 LEU A O 1
ATOM 790 N N . GLU A 1 105 ? -12.500 -3.617 16.630 1.00 94.50 105 GLU A N 1
ATOM 791 C CA . GLU A 1 105 ? -11.455 -4.422 17.279 1.00 94.50 105 GLU A CA 1
ATOM 792 C C . GLU A 1 105 ? -12.025 -5.725 17.856 1.00 94.50 105 GLU A C 1
ATOM 794 O O . GLU A 1 105 ? -11.465 -6.798 17.636 1.00 94.50 105 GLU A O 1
ATOM 799 N N . ALA A 1 106 ? -13.190 -5.666 18.514 1.00 94.62 106 ALA A N 1
ATOM 800 C CA . ALA A 1 106 ? -13.894 -6.861 18.984 1.00 94.62 106 ALA A CA 1
ATOM 801 C C . ALA A 1 106 ? -14.355 -7.782 17.837 1.00 94.62 106 ALA A C 1
ATOM 803 O O . ALA A 1 106 ? -14.509 -8.984 18.042 1.00 94.62 106 ALA A O 1
ATOM 804 N N . ALA A 1 107 ? -14.554 -7.230 16.638 1.00 94.12 107 ALA A N 1
ATOM 805 C CA . ALA A 1 107 ? -14.868 -7.964 15.415 1.00 94.12 107 ALA A CA 1
ATOM 806 C C . ALA A 1 107 ? -13.616 -8.403 14.624 1.00 94.12 107 ALA A C 1
ATOM 808 O O . ALA A 1 107 ? -13.740 -8.807 13.472 1.00 94.12 107 ALA A O 1
ATOM 809 N N . GLY A 1 108 ? -12.415 -8.315 15.212 1.00 95.00 108 GLY A N 1
ATOM 810 C CA . GLY A 1 108 ? -11.175 -8.813 14.605 1.00 95.00 108 GLY A CA 1
ATOM 811 C C . GLY A 1 108 ? -10.491 -7.849 13.631 1.00 95.00 108 GLY A C 1
ATOM 812 O O . GLY A 1 108 ? -9.575 -8.251 12.913 1.00 95.00 108 GLY A O 1
ATOM 813 N N . TYR A 1 109 ? -10.904 -6.581 13.595 1.00 97.31 109 TYR A N 1
ATOM 814 C CA . TYR A 1 109 ? -10.239 -5.562 12.788 1.00 97.31 109 TYR A CA 1
ATOM 815 C C . TYR A 1 109 ? -9.019 -4.969 13.493 1.00 97.31 109 TYR A C 1
ATOM 817 O O . TYR A 1 109 ? -9.047 -4.641 14.677 1.00 97.31 109 TYR A O 1
ATOM 825 N N . SER A 1 110 ? -7.977 -4.714 12.714 1.00 96.00 110 SER A N 1
ATOM 826 C CA . SER A 1 110 ? -6.790 -3.971 13.117 1.00 96.00 110 SER A CA 1
ATOM 827 C C . SER A 1 110 ? -6.914 -2.500 12.725 1.00 96.00 110 SER A C 1
ATOM 829 O O . SER A 1 110 ? -7.186 -2.180 11.567 1.00 96.00 110 SER A O 1
ATOM 831 N N . ALA A 1 111 ? -6.671 -1.595 13.676 1.00 97.19 111 ALA A N 1
ATOM 832 C CA . ALA A 1 111 ? -6.708 -0.151 13.457 1.00 97.19 111 ALA A CA 1
ATOM 833 C C . ALA A 1 111 ? -5.367 0.385 12.919 1.00 97.19 111 ALA A C 1
ATOM 835 O O . ALA A 1 111 ? -4.407 0.594 13.664 1.00 97.19 111 ALA A O 1
ATOM 836 N N . ILE A 1 112 ? -5.305 0.691 11.628 1.00 98.06 112 ILE A N 1
ATOM 837 C CA . ILE A 1 112 ? -4.115 1.198 10.937 1.00 98.06 112 ILE A CA 1
ATOM 838 C C . ILE A 1 112 ? -4.176 2.734 10.874 1.00 98.06 112 ILE A C 1
ATOM 840 O O . ILE A 1 112 ? -5.191 3.288 10.443 1.00 98.06 112 ILE A O 1
ATOM 844 N N . PRO A 1 113 ? -3.128 3.458 11.305 1.00 97.69 113 PRO A N 1
ATOM 845 C CA . PRO A 1 113 ? -3.084 4.909 11.171 1.00 97.69 113 PRO A CA 1
ATOM 846 C C . PRO A 1 113 ? -2.980 5.322 9.699 1.00 97.69 113 PRO A C 1
ATOM 848 O O . PRO A 1 113 ? -2.146 4.810 8.953 1.00 97.69 113 PRO A O 1
ATOM 851 N N . MET A 1 114 ? -3.808 6.284 9.305 1.00 97.81 114 MET A N 1
ATOM 852 C CA . MET A 1 114 ? -3.705 6.985 8.031 1.00 97.81 114 MET A CA 1
ATOM 853 C C . MET A 1 114 ? -3.043 8.345 8.239 1.00 97.81 114 MET A C 1
ATOM 855 O O . MET A 1 114 ? -3.194 8.975 9.286 1.00 97.81 114 MET A O 1
ATOM 859 N N . THR A 1 115 ? -2.354 8.833 7.215 1.00 96.62 115 THR A N 1
ATOM 860 C CA . THR A 1 115 ? -1.791 10.189 7.184 1.00 96.62 115 THR A CA 1
ATOM 861 C C . THR A 1 115 ? -2.396 10.966 6.020 1.00 96.62 115 THR A C 1
ATOM 863 O O . THR A 1 115 ? -2.829 10.378 5.032 1.00 96.62 115 THR A O 1
ATOM 866 N N . ARG A 1 116 ? -2.464 12.296 6.126 1.00 94.56 116 ARG A N 1
ATOM 867 C CA . ARG A 1 116 ? -2.786 13.149 4.976 1.00 94.56 116 ARG A CA 1
ATOM 868 C C . ARG A 1 116 ? -1.519 13.420 4.178 1.00 94.56 116 ARG A C 1
ATOM 870 O O . ARG A 1 116 ? -0.521 13.863 4.741 1.00 94.56 116 ARG A O 1
ATOM 877 N N . HIS A 1 117 ? -1.573 13.157 2.883 1.00 90.62 117 HIS A N 1
ATOM 878 C CA . HIS A 1 117 ? -0.516 13.479 1.942 1.00 90.62 117 HIS A CA 1
ATOM 879 C C . HIS A 1 117 ? -0.919 14.722 1.153 1.00 90.62 117 HIS A C 1
ATOM 881 O O . HIS A 1 117 ? -1.841 14.683 0.327 1.00 90.62 117 HIS A O 1
ATOM 887 N N . GLY A 1 118 ? -0.280 15.842 1.499 1.00 85.25 118 GLY A N 1
ATOM 888 C CA . GLY A 1 118 ? -0.785 17.167 1.152 1.00 85.25 118 GLY A CA 1
ATOM 889 C C . GLY A 1 118 ? -2.204 17.376 1.692 1.00 85.25 118 GLY A C 1
ATOM 890 O O . GLY A 1 118 ? -2.592 16.810 2.718 1.00 85.25 118 GLY A O 1
ATOM 891 N N . ASP A 1 119 ? -3.006 18.146 0.961 1.00 79.38 119 ASP A N 1
ATOM 892 C CA . ASP A 1 119 ? -4.398 18.437 1.333 1.00 79.38 119 ASP A CA 1
ATOM 893 C C . ASP A 1 119 ? -5.418 17.456 0.729 1.00 79.38 119 ASP A C 1
ATOM 895 O O . ASP A 1 119 ? -6.604 17.502 1.060 1.00 79.38 119 ASP A O 1
ATOM 899 N N . ALA A 1 120 ? -4.975 16.571 -0.168 1.00 84.94 120 ALA A N 1
ATOM 900 C CA . ALA A 1 120 ? -5.871 15.828 -1.053 1.00 84.94 120 ALA A CA 1
ATOM 901 C C . ALA A 1 120 ? -6.026 14.347 -0.690 1.00 84.94 120 ALA A C 1
ATOM 903 O O . ALA A 1 120 ? -7.146 13.836 -0.696 1.00 84.94 120 ALA A O 1
ATOM 904 N N . HIS A 1 121 ? -4.930 13.651 -0.378 1.00 93.38 121 HIS A N 1
ATOM 905 C CA . HIS A 1 121 ? -4.932 12.188 -0.336 1.00 93.38 121 HIS A CA 1
ATOM 906 C C . HIS A 1 121 ? -4.730 11.646 1.077 1.00 93.38 121 HIS A C 1
ATOM 908 O O . HIS A 1 121 ? -4.053 12.252 1.907 1.00 93.38 121 HIS A O 1
ATOM 914 N N . LEU A 1 122 ? -5.311 10.477 1.343 1.00 97.38 122 LEU A N 1
ATOM 915 C CA . LEU A 1 122 ? -4.979 9.665 2.509 1.00 97.38 122 LEU A CA 1
ATOM 916 C C . LEU A 1 122 ? -3.895 8.664 2.123 1.00 97.38 122 LEU A C 1
ATOM 918 O O . LEU A 1 122 ? -3.939 8.104 1.029 1.00 97.38 122 LEU A O 1
ATOM 922 N N . THR A 1 123 ? -2.948 8.421 3.019 1.00 98.25 123 THR A N 1
ATOM 923 C CA . THR A 1 123 ? -1.899 7.419 2.840 1.00 98.25 123 THR A CA 1
ATOM 924 C C . THR A 1 123 ? -1.802 6.473 4.023 1.00 98.25 123 THR A C 1
ATOM 926 O O . THR A 1 123 ? -2.148 6.822 5.154 1.00 98.25 123 THR A O 1
ATOM 929 N N . VAL A 1 124 ? -1.290 5.276 3.750 1.00 98.44 124 VAL A N 1
ATOM 930 C CA . VAL A 1 124 ? -0.915 4.277 4.751 1.00 98.44 124 VAL A CA 1
ATOM 931 C C . VAL A 1 124 ? 0.501 3.779 4.491 1.00 98.44 124 VAL A C 1
ATOM 933 O O . VAL A 1 124 ? 0.957 3.720 3.348 1.00 98.44 124 VAL A O 1
ATOM 936 N N . GLU A 1 125 ? 1.192 3.404 5.561 1.00 98.44 125 GLU A N 1
ATOM 937 C CA . GLU A 1 125 ? 2.465 2.696 5.470 1.00 98.44 125 GLU A CA 1
ATOM 938 C C . GLU A 1 125 ? 2.202 1.201 5.295 1.00 98.44 125 GLU A C 1
ATOM 940 O O . GLU A 1 125 ? 1.517 0.579 6.112 1.00 98.44 125 GLU A O 1
ATOM 945 N N . ALA A 1 126 ? 2.773 0.617 4.245 1.00 98.38 126 ALA A N 1
ATOM 946 C CA . ALA A 1 126 ? 2.695 -0.810 3.976 1.00 98.38 126 ALA A CA 1
ATOM 947 C C . ALA A 1 126 ? 4.085 -1.388 3.722 1.00 98.38 126 ALA A C 1
ATOM 949 O O . ALA A 1 126 ? 5.008 -0.704 3.276 1.00 98.38 126 ALA A O 1
ATOM 950 N N . ARG A 1 127 ? 4.233 -2.682 3.993 1.00 98.62 127 ARG A N 1
ATOM 951 C CA . ARG A 1 127 ? 5.400 -3.469 3.616 1.00 98.62 127 ARG A CA 1
ATOM 952 C C . ARG A 1 127 ? 4.991 -4.514 2.600 1.00 98.62 127 ARG A C 1
ATOM 954 O O . ARG A 1 127 ? 4.120 -5.328 2.885 1.00 98.62 127 ARG A O 1
ATOM 961 N N . ILE A 1 128 ? 5.654 -4.519 1.454 1.00 98.38 128 ILE A N 1
ATOM 962 C CA . ILE A 1 128 ? 5.506 -5.562 0.439 1.00 98.38 128 ILE A CA 1
ATOM 963 C C . ILE A 1 128 ? 6.847 -6.274 0.353 1.00 98.38 128 ILE A C 1
ATOM 965 O O . ILE A 1 128 ? 7.879 -5.634 0.160 1.00 98.38 128 ILE A O 1
ATOM 969 N N . ASN A 1 129 ? 6.845 -7.587 0.584 1.00 97.44 129 ASN A N 1
ATOM 970 C CA . ASN A 1 129 ? 8.058 -8.405 0.642 1.00 97.44 129 ASN A CA 1
ATOM 971 C C . ASN A 1 129 ? 9.104 -7.848 1.630 1.00 97.44 129 ASN A C 1
ATOM 973 O O . ASN A 1 129 ? 10.305 -7.859 1.392 1.00 97.44 129 ASN A O 1
ATOM 977 N N . GLY A 1 130 ? 8.630 -7.310 2.760 1.00 97.38 130 GLY A N 1
ATOM 978 C CA . GLY A 1 130 ? 9.466 -6.700 3.803 1.00 97.38 130 GLY A CA 1
ATOM 979 C C . GLY A 1 130 ? 9.904 -5.255 3.529 1.00 97.38 130 GLY A C 1
ATOM 980 O O . GLY A 1 130 ? 10.286 -4.552 4.473 1.00 97.38 130 GLY A O 1
ATOM 981 N N . VAL A 1 131 ? 9.780 -4.769 2.291 1.00 98.25 131 VAL A N 1
ATOM 982 C CA . VAL A 1 131 ? 10.154 -3.404 1.904 1.00 98.25 131 VAL A CA 1
ATOM 983 C C . VAL A 1 131 ? 9.030 -2.436 2.229 1.00 98.25 131 VAL A C 1
ATOM 985 O O . VAL A 1 131 ? 7.900 -2.625 1.795 1.00 98.25 131 VAL A O 1
ATOM 988 N N . ALA A 1 132 ? 9.344 -1.405 3.012 1.00 98.00 132 ALA A N 1
ATOM 989 C CA . ALA A 1 132 ? 8.389 -0.372 3.396 1.00 98.00 132 ALA A CA 1
ATOM 990 C C . ALA A 1 132 ? 8.151 0.637 2.265 1.00 98.00 132 ALA A C 1
ATOM 992 O O . ALA A 1 132 ? 9.076 0.992 1.524 1.00 98.00 132 ALA A O 1
ATOM 993 N N . GLY A 1 133 ? 6.921 1.134 2.187 1.00 97.94 133 GLY A N 1
ATOM 994 C CA . GLY A 1 133 ? 6.533 2.232 1.320 1.00 97.94 133 GLY A CA 1
ATOM 995 C C . GLY A 1 133 ? 5.239 2.896 1.780 1.00 97.94 133 GLY A C 1
ATOM 996 O O . GLY A 1 133 ? 4.383 2.267 2.404 1.00 97.94 133 GLY A O 1
ATOM 997 N N . THR A 1 134 ? 5.099 4.165 1.411 1.00 98.00 134 THR A N 1
ATOM 998 C CA . THR A 1 134 ? 3.874 4.944 1.586 1.00 98.00 134 THR A CA 1
ATOM 999 C C . THR A 1 134 ? 2.959 4.727 0.384 1.00 98.00 134 THR A C 1
ATOM 1001 O O . THR A 1 134 ? 3.382 4.931 -0.758 1.00 98.00 134 THR A O 1
ATOM 1004 N N . PHE A 1 135 ? 1.706 4.348 0.629 1.00 98.38 135 PHE A N 1
ATOM 1005 C CA . PHE A 1 135 ? 0.711 4.083 -0.410 1.00 98.38 135 PHE A CA 1
ATOM 1006 C C . PHE A 1 135 ? -0.481 5.017 -0.261 1.00 98.38 135 PHE A C 1
ATOM 1008 O O . PHE A 1 135 ? -0.992 5.189 0.846 1.00 98.38 135 PHE A O 1
ATOM 1015 N N . ILE A 1 136 ? -0.944 5.595 -1.369 1.00 97.94 136 ILE A N 1
ATOM 1016 C CA . ILE A 1 136 ? -2.217 6.326 -1.407 1.00 97.94 136 ILE A CA 1
ATOM 1017 C C . ILE A 1 136 ? -3.354 5.331 -1.216 1.00 97.94 136 ILE A C 1
ATOM 1019 O O . ILE A 1 136 ? -3.383 4.305 -1.882 1.00 97.94 136 ILE A O 1
ATOM 1023 N N . LEU A 1 137 ? -4.302 5.642 -0.343 1.00 98.19 137 LEU A N 1
ATOM 1024 C CA . LEU A 1 137 ? -5.539 4.887 -0.201 1.00 98.19 137 LEU A CA 1
ATOM 1025 C C . LEU A 1 137 ? -6.533 5.324 -1.287 1.00 98.19 137 LEU A C 1
ATOM 1027 O O . LEU A 1 137 ? -7.035 6.448 -1.229 1.00 98.19 137 LEU A O 1
ATOM 1031 N N . ASP A 1 138 ? -6.829 4.454 -2.255 1.00 96.69 138 ASP A N 1
ATOM 1032 C CA . ASP A 1 138 ? -7.684 4.783 -3.401 1.00 96.69 138 ASP A CA 1
ATOM 1033 C C . ASP A 1 138 ? -8.760 3.717 -3.643 1.00 96.69 138 ASP A C 1
ATOM 1035 O O . ASP A 1 138 ? -8.526 2.661 -4.228 1.00 96.69 138 ASP A O 1
ATOM 1039 N N . THR A 1 139 ? -9.986 4.029 -3.225 1.00 96.44 139 THR A N 1
ATOM 1040 C CA . THR A 1 139 ? -11.161 3.172 -3.466 1.00 96.44 139 THR A CA 1
ATOM 1041 C C . THR A 1 139 ? -11.567 3.087 -4.943 1.00 96.44 139 THR A C 1
ATOM 1043 O O . THR A 1 139 ? -12.308 2.181 -5.314 1.00 96.44 139 THR A O 1
ATOM 1046 N N . GLY A 1 140 ? -11.095 4.010 -5.791 1.00 94.50 140 GLY A N 1
ATOM 1047 C CA . GLY A 1 140 ? -11.336 4.005 -7.234 1.00 94.50 140 GLY A CA 1
ATOM 1048 C C . GLY A 1 140 ? -10.335 3.157 -8.023 1.00 94.50 140 GLY A C 1
ATOM 1049 O O . GLY A 1 140 ? -10.581 2.852 -9.191 1.00 94.50 140 GLY A O 1
ATOM 1050 N N . ALA A 1 141 ? -9.224 2.745 -7.407 1.00 94.19 141 ALA A N 1
ATOM 1051 C CA . ALA A 1 141 ? -8.247 1.862 -8.028 1.00 94.19 141 ALA A CA 1
ATOM 1052 C C . ALA A 1 141 ? -8.672 0.399 -7.853 1.00 94.19 141 ALA A C 1
ATOM 1054 O O . ALA A 1 141 ? -8.687 -0.119 -6.744 1.00 94.19 141 ALA A O 1
ATOM 1055 N N . GLY A 1 142 ? -8.968 -0.314 -8.944 1.00 93.31 142 GLY A N 1
ATOM 1056 C CA . GLY A 1 142 ? -9.369 -1.729 -8.864 1.00 93.31 142 GLY A CA 1
ATOM 1057 C C . GLY A 1 142 ? -8.264 -2.686 -8.387 1.00 93.31 142 GLY A C 1
ATOM 1058 O O . GLY A 1 142 ? -8.554 -3.798 -7.951 1.00 93.31 142 GLY A O 1
ATOM 1059 N N . ARG A 1 143 ? -6.992 -2.276 -8.477 1.00 95.50 143 ARG A N 1
ATOM 1060 C CA . ARG A 1 143 ? -5.818 -3.069 -8.083 1.00 95.50 143 ARG A CA 1
ATOM 1061 C C . ARG A 1 143 ? -4.812 -2.217 -7.329 1.00 95.50 143 ARG A C 1
ATOM 1063 O O . ARG A 1 143 ? -4.634 -1.044 -7.656 1.00 95.50 143 ARG A O 1
ATOM 1070 N N . THR A 1 144 ? -4.109 -2.835 -6.389 1.00 97.50 144 THR A N 1
ATOM 1071 C CA . THR A 1 144 ? -2.977 -2.225 -5.698 1.00 97.50 144 THR A CA 1
ATOM 1072 C C . THR A 1 144 ? -1.773 -2.205 -6.628 1.00 97.50 144 THR A C 1
ATOM 1074 O O . THR A 1 144 ? -1.319 -3.251 -7.106 1.00 97.50 144 THR A O 1
ATOM 1077 N N . VAL A 1 145 ? -1.252 -1.006 -6.885 1.00 97.31 145 VAL A N 1
ATOM 1078 C CA . VAL A 1 145 ? -0.123 -0.768 -7.7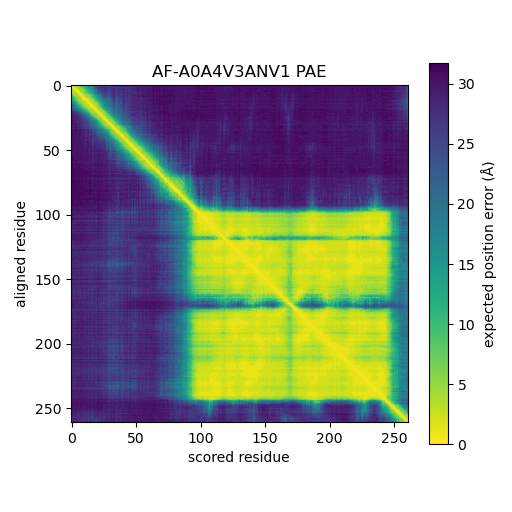89 1.00 97.31 145 VAL A CA 1
ATOM 1079 C C . VAL A 1 145 ? 1.067 -0.180 -7.040 1.00 97.31 145 VAL A C 1
ATOM 1081 O O . VAL A 1 145 ? 0.918 0.635 -6.136 1.00 97.31 145 VAL A O 1
ATOM 1084 N N . ILE A 1 146 ? 2.261 -0.571 -7.456 1.00 98.00 146 ILE A N 1
ATOM 1085 C CA . ILE A 1 146 ? 3.553 -0.037 -7.041 1.00 98.00 146 ILE A CA 1
ATOM 1086 C C . ILE A 1 146 ? 4.101 0.777 -8.214 1.00 98.00 146 ILE A C 1
ATOM 1088 O O . ILE A 1 146 ? 3.944 0.383 -9.378 1.00 98.00 146 ILE A O 1
ATOM 1092 N N . ASP A 1 147 ? 4.750 1.901 -7.921 1.00 97.12 147 ASP A N 1
ATOM 1093 C CA . ASP A 1 147 ? 5.454 2.675 -8.937 1.00 97.12 147 ASP A CA 1
ATOM 1094 C C . ASP A 1 147 ? 6.492 1.793 -9.637 1.00 97.12 147 ASP A C 1
ATOM 1096 O O . ASP A 1 147 ? 7.353 1.173 -9.004 1.00 97.12 147 ASP A O 1
ATOM 1100 N N . ARG A 1 148 ? 6.432 1.751 -10.967 1.00 95.44 148 ARG A N 1
ATOM 1101 C CA . ARG A 1 148 ? 7.386 1.012 -11.792 1.00 95.44 148 ARG A CA 1
ATOM 1102 C C . ARG A 1 148 ? 8.827 1.462 -11.547 1.00 95.44 148 ARG A C 1
ATOM 1104 O O . ARG A 1 148 ? 9.720 0.620 -11.586 1.00 95.44 148 ARG A O 1
ATOM 1111 N N . ALA A 1 149 ? 9.056 2.737 -11.225 1.00 94.56 149 ALA A N 1
ATOM 1112 C CA . ALA A 1 149 ? 10.386 3.230 -10.860 1.00 94.56 149 ALA A CA 1
ATOM 1113 C C . ALA A 1 149 ? 10.938 2.587 -9.570 1.00 94.56 149 ALA A C 1
ATOM 1115 O O . ALA A 1 149 ? 12.152 2.518 -9.381 1.00 94.56 149 ALA A O 1
ATOM 1116 N N . ALA A 1 150 ? 10.065 2.079 -8.695 1.00 93.38 150 ALA A N 1
ATOM 1117 C CA . ALA A 1 150 ? 10.434 1.410 -7.452 1.00 93.38 150 ALA A CA 1
ATOM 1118 C C . ALA A 1 150 ? 10.438 -0.128 -7.552 1.00 93.38 150 ALA A C 1
ATOM 1120 O O . ALA A 1 150 ? 10.801 -0.782 -6.575 1.00 93.38 150 ALA A O 1
ATOM 1121 N N . GLN A 1 151 ? 10.070 -0.712 -8.701 1.00 94.44 151 GLN A N 1
ATOM 1122 C CA . GLN A 1 151 ? 9.836 -2.154 -8.870 1.00 94.44 151 GLN A CA 1
ATOM 1123 C C . GLN A 1 151 ? 10.971 -3.032 -8.321 1.00 94.44 151 GLN A C 1
ATOM 1125 O O . GLN A 1 151 ? 10.706 -3.946 -7.543 1.00 94.44 151 GLN A O 1
ATOM 1130 N N . SER A 1 152 ? 12.224 -2.718 -8.663 1.00 95.25 152 SER A N 1
ATOM 1131 C CA . SER A 1 152 ? 13.406 -3.513 -8.288 1.00 95.25 152 SER A CA 1
ATOM 1132 C C . SER A 1 152 ? 13.632 -3.633 -6.780 1.00 95.25 152 SER A C 1
ATOM 1134 O O . SER A 1 152 ? 14.374 -4.497 -6.323 1.00 95.25 152 SER A O 1
ATOM 1136 N N . ARG A 1 153 ? 13.010 -2.759 -5.983 1.00 96.12 153 ARG A N 1
ATOM 1137 C CA . ARG A 1 153 ? 13.053 -2.844 -4.521 1.00 96.12 153 ARG A CA 1
ATOM 1138 C C . ARG A 1 153 ? 12.068 -3.882 -3.994 1.00 96.12 153 ARG A C 1
ATOM 1140 O O . ARG A 1 153 ? 12.326 -4.472 -2.958 1.00 96.12 153 ARG A O 1
ATOM 1147 N N . PHE A 1 154 ? 10.943 -4.077 -4.675 1.00 95.56 154 PHE A N 1
ATOM 1148 C CA . PHE A 1 154 ? 9.812 -4.860 -4.181 1.00 95.56 154 PHE A CA 1
ATOM 1149 C C . PHE A 1 154 ? 9.712 -6.258 -4.799 1.00 95.56 154 PHE A C 1
ATOM 1151 O O . PHE A 1 154 ? 8.983 -7.089 -4.263 1.00 95.56 154 PHE A O 1
ATOM 1158 N N . ASP A 1 155 ? 10.405 -6.534 -5.904 1.00 94.50 155 ASP A N 1
ATOM 1159 C CA . ASP A 1 155 ? 10.228 -7.776 -6.666 1.00 94.50 155 ASP A CA 1
ATOM 1160 C C . ASP A 1 155 ? 11.039 -8.983 -6.159 1.00 94.50 155 ASP A C 1
ATOM 1162 O O . ASP A 1 155 ? 10.808 -10.100 -6.618 1.00 94.50 155 ASP A O 1
ATOM 1166 N N . GLU A 1 156 ? 11.960 -8.788 -5.206 1.00 94.81 156 GLU A N 1
ATOM 1167 C CA . GLU A 1 156 ? 12.892 -9.825 -4.721 1.00 94.81 156 GLU A CA 1
ATOM 1168 C C . GLU A 1 156 ? 13.677 -10.512 -5.866 1.00 94.81 156 GLU A C 1
ATOM 1170 O O . GLU A 1 156 ? 14.065 -11.675 -5.757 1.00 94.81 156 GLU A O 1
ATOM 1175 N N . GLY A 1 157 ? 13.889 -9.818 -6.993 1.00 93.81 157 GLY A N 1
ATOM 1176 C CA . GLY A 1 157 ? 14.536 -10.364 -8.189 1.00 93.81 157 GLY A CA 1
ATOM 1177 C C . GLY A 1 157 ? 13.665 -11.320 -9.015 1.00 93.81 157 GLY A C 1
ATOM 1178 O O . GLY A 1 157 ? 14.178 -11.988 -9.916 1.00 93.81 157 GLY A O 1
ATOM 1179 N N . ARG A 1 158 ? 12.360 -11.419 -8.730 1.00 95.62 158 ARG A N 1
ATOM 1180 C CA . ARG A 1 158 ? 11.421 -12.274 -9.472 1.00 95.62 158 ARG A CA 1
ATOM 1181 C C . ARG A 1 158 ? 10.920 -11.586 -10.742 1.00 95.62 158 ARG A C 1
ATOM 1183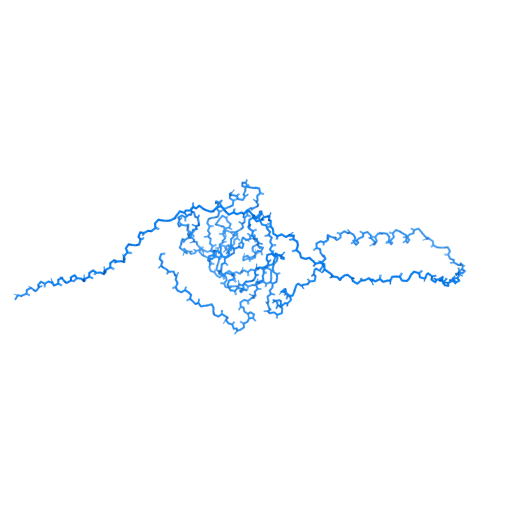 O O . ARG A 1 158 ? 10.713 -10.377 -10.789 1.00 95.62 158 ARG A O 1
ATOM 1190 N N . ALA A 1 159 ? 10.684 -12.383 -11.782 1.00 93.50 159 ALA A N 1
ATOM 1191 C CA . ALA A 1 159 ? 10.145 -11.889 -13.043 1.00 93.50 159 ALA A CA 1
ATOM 1192 C C . ALA A 1 159 ? 8.659 -11.516 -12.916 1.00 93.50 159 ALA A C 1
ATOM 1194 O O . ALA A 1 159 ? 7.880 -12.221 -12.273 1.00 93.50 159 ALA A O 1
ATOM 1195 N N . THR A 1 160 ? 8.263 -10.429 -13.577 1.00 95.12 160 THR A N 1
ATOM 1196 C CA . THR A 1 160 ? 6.863 -10.003 -13.678 1.00 95.12 160 THR A CA 1
ATOM 1197 C C . THR A 1 160 ? 6.203 -10.571 -14.932 1.00 95.12 160 THR A C 1
ATOM 1199 O O . THR A 1 160 ? 6.867 -10.934 -15.905 1.00 95.12 160 THR A O 1
ATOM 1202 N N . VAL A 1 161 ? 4.874 -10.638 -14.919 1.00 95.00 161 VAL A N 1
ATOM 1203 C CA . VAL A 1 161 ? 4.055 -11.053 -16.063 1.00 95.00 161 VAL A CA 1
ATOM 1204 C C . VAL A 1 161 ? 3.235 -9.876 -16.580 1.00 95.00 161 VAL A C 1
ATOM 1206 O O . VAL A 1 161 ? 2.836 -9.002 -15.813 1.00 95.00 161 VAL A O 1
ATOM 1209 N N . ALA A 1 162 ? 2.975 -9.825 -17.886 1.00 93.06 162 ALA A N 1
ATOM 1210 C CA . ALA A 1 162 ? 2.104 -8.798 -18.452 1.00 93.06 162 ALA A CA 1
ATOM 1211 C C . ALA A 1 162 ? 0.674 -8.949 -17.904 1.00 93.06 162 ALA A C 1
ATOM 1213 O O . ALA A 1 162 ? 0.132 -10.052 -17.892 1.00 93.06 162 ALA A O 1
ATOM 1214 N N . ALA A 1 163 ? 0.064 -7.843 -17.474 1.00 90.56 163 ALA A N 1
ATOM 1215 C CA . ALA A 1 163 ? -1.233 -7.839 -16.791 1.00 90.56 163 ALA A CA 1
ATOM 1216 C C . ALA A 1 163 ? -2.200 -6.786 -17.363 1.00 90.56 163 ALA A C 1
ATOM 1218 O O . ALA A 1 163 ? -3.028 -6.220 -16.656 1.00 90.56 163 ALA A O 1
ATOM 1219 N N . GLY A 1 164 ? -2.089 -6.506 -18.664 1.00 88.00 164 GLY A N 1
ATOM 1220 C CA . GLY A 1 164 ? -3.002 -5.611 -19.374 1.00 88.00 164 GLY A CA 1
ATOM 1221 C C . GLY A 1 164 ? -2.624 -4.133 -19.279 1.00 88.00 164 GLY A C 1
ATOM 1222 O O . GLY A 1 164 ? -1.441 -3.774 -19.245 1.00 88.00 164 GLY A O 1
ATOM 1223 N N . ARG A 1 165 ? -3.637 -3.258 -19.329 1.00 83.44 165 ARG A N 1
ATOM 1224 C CA . ARG A 1 165 ? -3.454 -1.801 -19.323 1.00 83.44 165 ARG A CA 1
ATOM 1225 C C . ARG A 1 165 ? -4.433 -1.116 -18.371 1.00 83.44 165 ARG A C 1
ATOM 1227 O O . ARG A 1 165 ? -5.616 -1.427 -18.393 1.00 83.44 165 ARG A O 1
ATOM 1234 N N . ALA A 1 166 ? -3.944 -0.157 -17.589 1.00 79.19 166 ALA A N 1
ATOM 1235 C CA . ALA A 1 166 ? -4.757 0.696 -16.731 1.00 79.19 166 ALA A CA 1
ATOM 1236 C C . ALA A 1 166 ? -5.354 1.848 -17.541 1.00 79.19 166 ALA A C 1
ATOM 1238 O O . ALA A 1 166 ? -4.638 2.505 -18.300 1.00 79.19 166 ALA A O 1
ATOM 1239 N N . THR A 1 167 ? -6.627 2.148 -17.319 1.00 76.12 167 THR A N 1
ATOM 1240 C CA . THR A 1 167 ? -7.266 3.392 -17.763 1.00 76.12 167 THR A CA 1
ATOM 1241 C C . THR A 1 167 ? -7.602 4.241 -16.545 1.00 76.12 167 THR A C 1
ATOM 1243 O O . THR A 1 167 ? -8.090 3.714 -15.550 1.00 76.12 167 THR A O 1
ATOM 1246 N N . GLY A 1 168 ? -7.352 5.547 -16.617 1.00 69.19 168 GLY A N 1
ATOM 1247 C CA . GLY A 1 168 ? -7.645 6.489 -15.533 1.00 69.19 168 GLY A CA 1
ATOM 1248 C C . GLY A 1 168 ? -8.252 7.785 -16.059 1.00 69.19 168 GLY A C 1
ATOM 1249 O O . GLY A 1 168 ? -8.420 7.944 -17.268 1.00 69.19 168 GLY A O 1
ATOM 1250 N N . ALA A 1 169 ? -8.534 8.731 -15.159 1.00 59.25 169 ALA A N 1
ATOM 1251 C CA . ALA A 1 169 ? -9.205 10.012 -15.427 1.00 59.25 169 ALA A CA 1
ATOM 1252 C C . ALA A 1 169 ? -8.393 11.021 -16.283 1.00 59.25 169 ALA A C 1
ATOM 1254 O O . ALA A 1 169 ? -8.481 12.230 -16.085 1.00 59.25 169 ALA A O 1
ATOM 1255 N N . GLY A 1 170 ? -7.587 10.540 -17.232 1.00 56.94 170 GLY A N 1
ATOM 1256 C CA . GLY A 1 170 ? -6.783 11.368 -18.130 1.00 56.94 170 GLY A CA 1
ATOM 1257 C C . GLY A 1 170 ? -5.732 10.630 -18.963 1.00 56.94 170 GLY A C 1
ATOM 1258 O O . GLY A 1 170 ? -4.976 11.286 -19.671 1.00 56.94 170 GLY A O 1
ATOM 1259 N N . SER A 1 171 ? -5.643 9.296 -18.905 1.00 60.75 171 SER A N 1
ATOM 1260 C CA . SER A 1 171 ? -4.586 8.540 -19.591 1.00 60.75 171 SER A CA 1
ATOM 1261 C C . SER A 1 171 ? -5.154 7.381 -20.408 1.00 60.75 171 SER A C 1
ATOM 1263 O O . SER A 1 171 ? -5.922 6.561 -19.899 1.00 60.75 171 SER A O 1
ATOM 1265 N N . GLY A 1 172 ? -4.763 7.325 -21.685 1.00 62.50 172 GLY A N 1
ATOM 1266 C CA . GLY A 1 172 ? -4.940 6.147 -22.528 1.00 62.50 172 GLY A CA 1
ATOM 1267 C C . GLY A 1 172 ? -4.040 5.008 -22.044 1.00 62.50 172 GLY A C 1
ATOM 1268 O O . GLY A 1 172 ? -2.903 5.248 -21.655 1.00 62.50 172 GLY A O 1
ATOM 1269 N N . GLY A 1 173 ? -4.568 3.781 -22.076 1.00 77.19 173 GLY A N 1
ATOM 1270 C CA . GLY A 1 173 ? -4.004 2.552 -21.500 1.00 77.19 173 GLY A CA 1
ATOM 1271 C C . GLY A 1 173 ? -2.513 2.569 -21.123 1.00 77.19 173 GLY A C 1
ATOM 1272 O O . GLY A 1 173 ? -1.650 2.444 -21.998 1.00 77.19 173 GLY A O 1
ATOM 1273 N N . LEU A 1 174 ? -2.208 2.600 -19.826 1.00 83.25 174 LEU A N 1
ATOM 1274 C CA . LEU A 1 174 ? -0.855 2.453 -19.275 1.00 83.25 174 LEU A CA 1
ATOM 1275 C C . LEU A 1 174 ? -0.532 0.980 -19.021 1.00 83.25 174 LEU A C 1
ATOM 1277 O O . LEU A 1 174 ? -1.340 0.278 -18.431 1.00 83.25 174 LEU A O 1
ATOM 1281 N N . ALA A 1 175 ? 0.642 0.499 -19.428 1.00 87.38 175 ALA A N 1
ATOM 1282 C CA . ALA A 1 175 ? 1.001 -0.908 -19.244 1.00 87.38 175 ALA A CA 1
ATOM 1283 C C . ALA A 1 175 ? 1.085 -1.299 -17.756 1.00 87.38 175 ALA A C 1
ATOM 1285 O O . ALA A 1 175 ? 1.789 -0.651 -16.968 1.00 87.38 175 ALA A O 1
ATOM 1286 N N . ILE A 1 176 ? 0.409 -2.395 -17.405 1.00 92.44 176 ILE A N 1
ATOM 1287 C CA . ILE A 1 176 ? 0.476 -3.026 -16.087 1.00 92.44 176 ILE A CA 1
ATOM 1288 C C . ILE A 1 176 ? 1.283 -4.324 -16.203 1.00 92.44 176 ILE A C 1
ATOM 1290 O O . ILE A 1 176 ? 1.095 -5.114 -17.131 1.00 92.44 176 ILE A O 1
ATOM 1294 N N . ALA A 1 177 ? 2.169 -4.549 -15.237 1.00 95.06 177 ALA A N 1
ATOM 1295 C CA . ALA A 1 177 ? 2.786 -5.850 -15.003 1.00 95.06 177 ALA A CA 1
ATOM 1296 C C . ALA A 1 177 ? 2.352 -6.358 -13.627 1.00 95.06 177 ALA A C 1
ATOM 1298 O O . ALA A 1 177 ? 2.177 -5.548 -12.724 1.00 95.06 177 ALA A O 1
ATOM 1299 N N . ALA A 1 178 ? 2.176 -7.661 -13.461 1.00 96.69 178 ALA A N 1
ATOM 1300 C CA . ALA A 1 178 ? 1.837 -8.276 -12.187 1.00 96.69 178 ALA A CA 1
ATOM 1301 C C . ALA A 1 178 ? 2.986 -9.143 -11.681 1.00 96.69 178 ALA A C 1
ATOM 1303 O O . ALA A 1 178 ? 3.750 -9.730 -12.451 1.00 96.69 178 ALA A O 1
ATOM 1304 N N . LEU A 1 179 ? 3.067 -9.247 -10.366 1.00 97.44 179 LEU A N 1
ATOM 1305 C CA . LEU A 1 179 ? 3.922 -10.167 -9.6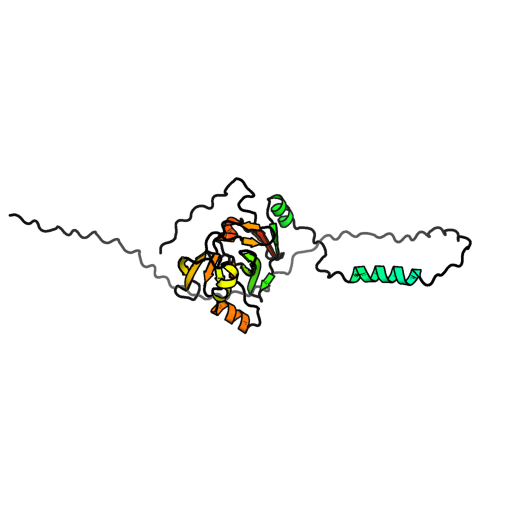48 1.00 97.44 179 LEU A CA 1
ATOM 1306 C C . LEU A 1 179 ? 3.036 -10.892 -8.639 1.00 97.44 179 LEU A C 1
ATOM 1308 O O . LEU A 1 179 ? 2.616 -10.268 -7.671 1.00 97.44 179 LEU A O 1
ATOM 1312 N N . PRO A 1 180 ? 2.681 -12.162 -8.860 1.00 96.44 180 PRO A N 1
ATOM 1313 C CA . PRO A 1 180 ? 1.919 -12.946 -7.887 1.00 96.44 180 PRO A CA 1
ATOM 1314 C C . PRO A 1 180 ? 2.771 -13.394 -6.686 1.00 96.44 180 PRO A C 1
ATOM 1316 O O . PRO A 1 180 ? 4.004 -13.378 -6.747 1.00 96.44 180 PRO A O 1
ATOM 1319 N N . GLY A 1 181 ? 2.107 -13.841 -5.614 1.00 94.94 181 GLY A N 1
ATOM 1320 C CA . GLY A 1 181 ? 2.746 -14.533 -4.485 1.00 94.94 181 GLY A CA 1
ATOM 1321 C C . GLY A 1 181 ? 3.648 -13.645 -3.625 1.00 94.94 181 GLY A C 1
ATOM 1322 O O . GLY A 1 181 ? 4.788 -14.013 -3.351 1.00 94.94 181 GLY A O 1
ATOM 1323 N N . ASN A 1 182 ? 3.169 -12.461 -3.244 1.00 97.50 182 ASN A N 1
ATOM 1324 C CA . ASN A 1 182 ? 3.886 -11.541 -2.359 1.00 97.50 182 ASN A CA 1
ATOM 1325 C C . ASN A 1 182 ? 3.301 -11.552 -0.956 1.00 97.50 182 ASN A C 1
ATOM 1327 O O . ASN A 1 182 ? 2.135 -11.881 -0.751 1.00 97.50 182 ASN A O 1
ATOM 1331 N N . ARG A 1 183 ? 4.113 -11.070 -0.017 1.00 97.50 183 ARG A N 1
ATOM 1332 C CA . ARG A 1 183 ? 3.708 -10.834 1.367 1.00 97.50 183 ARG A CA 1
ATOM 1333 C C . ARG A 1 183 ? 3.396 -9.359 1.554 1.00 97.50 183 ARG A C 1
ATOM 1335 O O . ARG A 1 183 ? 4.307 -8.531 1.459 1.00 97.50 183 ARG A O 1
ATOM 1342 N N . LEU A 1 184 ? 2.136 -9.032 1.811 1.00 98.31 184 LEU A N 1
ATOM 1343 C CA . LEU A 1 184 ? 1.689 -7.688 2.167 1.00 98.31 184 LEU A CA 1
ATOM 1344 C C . LEU A 1 184 ? 1.457 -7.597 3.677 1.00 98.31 184 LEU A C 1
ATOM 1346 O O . LEU A 1 184 ? 0.773 -8.429 4.269 1.00 98.31 184 LEU A O 1
ATOM 1350 N N . ALA A 1 185 ? 1.995 -6.548 4.291 1.00 98.44 185 ALA A N 1
ATOM 1351 C CA . ALA A 1 185 ? 1.749 -6.203 5.680 1.00 98.44 185 ALA A CA 1
ATOM 1352 C C . ALA A 1 185 ? 1.377 -4.721 5.814 1.00 98.44 185 ALA A C 1
ATOM 1354 O O . ALA A 1 185 ? 2.116 -3.853 5.352 1.00 98.44 185 ALA A O 1
ATOM 1355 N N . ILE A 1 186 ? 0.257 -4.429 6.478 1.00 98.25 186 ILE A N 1
ATOM 1356 C CA . ILE A 1 186 ? -0.199 -3.060 6.771 1.00 98.25 186 ILE A CA 1
ATOM 1357 C C . ILE A 1 186 ? -0.604 -3.009 8.247 1.00 98.25 186 ILE A C 1
ATOM 1359 O O . ILE A 1 186 ? -1.635 -3.551 8.627 1.00 98.25 186 ILE A O 1
ATOM 1363 N N . GLY A 1 187 ? 0.225 -2.419 9.111 1.00 96.44 187 GLY A N 1
ATOM 1364 C CA . GLY A 1 187 ? 0.041 -2.562 10.563 1.00 96.44 187 GLY A CA 1
ATOM 1365 C C . GLY A 1 187 ? 0.044 -4.040 10.972 1.00 96.44 187 GLY A C 1
ATOM 1366 O O . GLY A 1 187 ? 1.048 -4.721 10.758 1.00 96.44 187 GLY A O 1
ATOM 1367 N N . ASP A 1 188 ? -1.081 -4.545 11.482 1.00 95.88 188 ASP A N 1
ATOM 1368 C CA . ASP A 1 188 ? -1.287 -5.963 11.834 1.00 95.88 188 ASP A CA 1
ATOM 1369 C C . ASP A 1 188 ? -1.997 -6.781 10.739 1.00 95.88 188 ASP A C 1
ATOM 1371 O O . ASP A 1 188 ? -2.018 -8.010 10.815 1.00 95.88 188 ASP A O 1
ATOM 1375 N N . TYR A 1 189 ? -2.493 -6.131 9.679 1.00 97.44 189 TYR A N 1
ATOM 1376 C CA . TYR A 1 189 ? -3.048 -6.819 8.513 1.00 97.44 189 TYR A CA 1
ATOM 1377 C C . TYR A 1 189 ? -1.952 -7.591 7.769 1.00 97.44 189 TYR A C 1
ATOM 1379 O O . TYR A 1 189 ? -0.871 -7.042 7.517 1.00 97.44 189 TYR A O 1
ATOM 1387 N N . ARG A 1 190 ? -2.213 -8.846 7.406 1.00 97.00 190 ARG A N 1
ATOM 1388 C CA . ARG A 1 190 ? -1.311 -9.740 6.669 1.00 97.00 190 ARG A CA 1
ATOM 1389 C C . ARG A 1 190 ? -2.043 -10.389 5.501 1.00 97.00 190 ARG A C 1
ATOM 1391 O O . ARG A 1 190 ? -3.160 -10.871 5.658 1.00 97.00 190 ARG A O 1
ATOM 1398 N N . ASP A 1 191 ? -1.377 -10.436 4.354 1.00 95.88 191 ASP A N 1
ATOM 1399 C CA . ASP A 1 191 ? -1.832 -11.179 3.183 1.00 95.88 191 ASP A CA 1
ATOM 1400 C C . ASP A 1 191 ? -0.640 -11.762 2.419 1.00 95.88 191 ASP A C 1
ATOM 1402 O O . ASP A 1 191 ? 0.081 -11.047 1.718 1.00 95.88 191 ASP A O 1
ATOM 1406 N N . ASP A 1 192 ? -0.439 -13.071 2.562 1.00 94.38 192 ASP A N 1
ATOM 1407 C CA . ASP A 1 192 ? 0.666 -13.807 1.937 1.00 94.38 192 ASP A CA 1
ATOM 1408 C C . ASP A 1 192 ? 0.324 -14.330 0.528 1.00 94.38 192 ASP A C 1
ATOM 1410 O O . ASP A 1 192 ? 1.174 -14.908 -0.152 1.00 94.38 192 ASP A O 1
ATOM 1414 N N . ALA A 1 193 ? -0.910 -14.104 0.060 1.00 91.50 193 ALA A N 1
ATOM 1415 C CA . ALA A 1 193 ? -1.353 -14.414 -1.301 1.00 91.50 193 ALA A CA 1
ATOM 1416 C C . ALA A 1 193 ? -1.483 -13.151 -2.179 1.00 91.50 193 ALA A C 1
ATOM 1418 O O . ALA A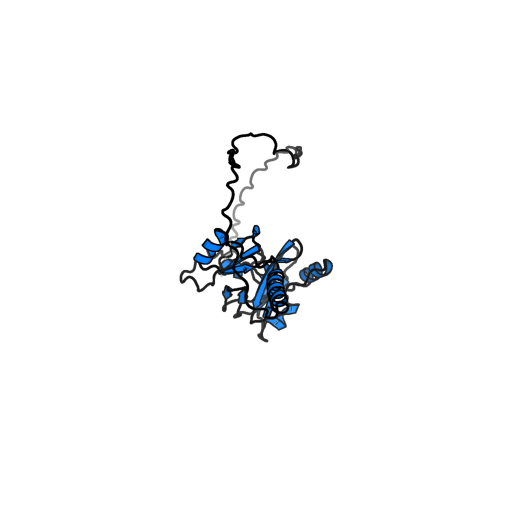 1 193 ? -2.105 -13.183 -3.246 1.00 91.50 193 ALA A O 1
ATOM 1419 N N . PHE A 1 194 ? -0.898 -12.031 -1.747 1.00 96.31 194 PHE A N 1
ATOM 1420 C CA . PHE A 1 194 ? -1.055 -10.734 -2.393 1.00 96.31 194 PHE A CA 1
ATOM 1421 C C . PHE A 1 194 ? -0.385 -10.682 -3.779 1.00 96.31 194 PHE A C 1
ATOM 1423 O O . PHE A 1 194 ? 0.761 -11.102 -3.973 1.00 96.31 194 PHE A O 1
ATOM 1430 N N . THR A 1 195 ? -1.081 -10.109 -4.764 1.00 96.81 195 THR A N 1
ATOM 1431 C CA . THR A 1 195 ? -0.534 -9.853 -6.106 1.00 96.81 195 THR A CA 1
ATOM 1432 C C . THR A 1 195 ? -0.210 -8.373 -6.262 1.00 96.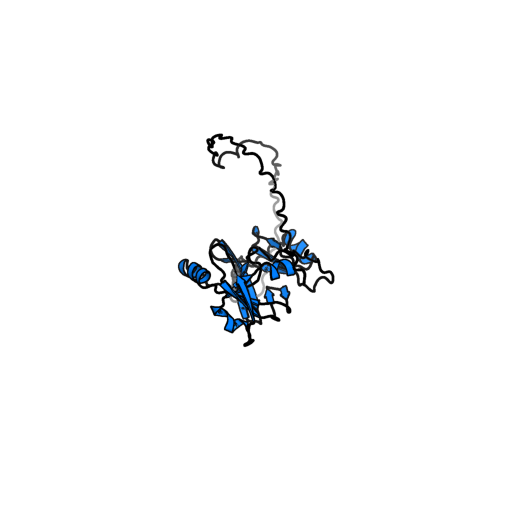81 195 THR A C 1
ATOM 1434 O O . THR A 1 195 ? -1.108 -7.539 -6.346 1.00 96.81 195 THR A O 1
ATOM 1437 N N . ALA A 1 196 ? 1.080 -8.054 -6.344 1.00 96.81 196 ALA A N 1
ATOM 1438 C CA . ALA A 1 196 ? 1.546 -6.703 -6.613 1.00 96.81 196 ALA A CA 1
ATOM 1439 C C . ALA A 1 196 ? 1.421 -6.392 -8.108 1.00 96.81 196 ALA A C 1
ATOM 1441 O O . ALA A 1 196 ? 1.836 -7.191 -8.948 1.00 96.81 196 ALA A O 1
ATOM 1442 N N . HIS A 1 197 ? 0.897 -5.219 -8.443 1.00 97.62 197 HIS A N 1
ATOM 1443 C CA . HIS A 1 197 ? 0.898 -4.711 -9.811 1.00 97.62 197 HIS A CA 1
ATOM 1444 C C . HIS A 1 197 ? 1.892 -3.560 -9.929 1.00 97.62 197 HIS A C 1
ATOM 1446 O O . HIS A 1 197 ? 2.126 -2.840 -8.967 1.00 97.62 197 HIS A O 1
ATOM 1452 N N . PHE A 1 198 ? 2.465 -3.355 -11.107 1.00 96.56 198 PHE A N 1
ATOM 1453 C CA . PHE A 1 198 ? 3.374 -2.252 -11.393 1.00 96.56 198 PHE A CA 1
ATOM 1454 C C . PHE A 1 198 ? 2.754 -1.340 -12.439 1.00 96.56 198 PHE A C 1
ATOM 1456 O O . PHE A 1 198 ? 2.305 -1.802 -13.495 1.00 96.56 198 PHE A O 1
ATOM 1463 N N . LEU A 1 199 ? 2.764 -0.042 -12.159 1.00 94.56 199 LEU A N 1
ATOM 1464 C CA . LEU A 1 199 ? 2.229 1.005 -13.020 1.00 94.56 199 LEU A CA 1
ATOM 1465 C C . LEU A 1 199 ? 3.186 2.200 -12.995 1.00 94.56 199 LEU A C 1
ATOM 1467 O O . LEU A 1 199 ? 3.803 2.480 -11.976 1.00 94.56 199 LEU A O 1
ATOM 1471 N N . ALA A 1 200 ? 3.340 2.886 -14.126 1.00 93.56 200 ALA A N 1
ATOM 1472 C CA . ALA A 1 200 ? 4.158 4.093 -14.193 1.00 93.56 200 ALA A CA 1
ATOM 1473 C C . ALA A 1 200 ? 3.437 5.227 -13.449 1.00 93.56 200 ALA A C 1
ATOM 1475 O O . ALA A 1 200 ? 2.371 5.659 -13.895 1.00 93.56 200 ALA A O 1
ATOM 1476 N N . LEU A 1 201 ? 3.987 5.669 -12.312 1.00 93.69 201 LEU A N 1
ATOM 1477 C CA . LEU A 1 201 ? 3.424 6.760 -11.509 1.00 93.69 201 LEU A CA 1
ATOM 1478 C C . LEU A 1 201 ? 4.196 8.075 -11.691 1.00 93.69 201 LEU A C 1
ATOM 1480 O O . LEU A 1 201 ? 4.002 9.009 -10.917 1.00 93.69 201 LEU A O 1
ATOM 1484 N N . ASP A 1 202 ? 5.019 8.194 -12.738 1.00 92.06 202 ASP A N 1
ATOM 1485 C CA . ASP A 1 202 ? 5.887 9.351 -12.997 1.00 92.06 202 ASP A CA 1
ATOM 1486 C C . ASP A 1 202 ? 5.123 10.679 -12.967 1.00 92.06 202 ASP A C 1
ATOM 1488 O O . ASP A 1 202 ? 5.539 11.627 -12.308 1.00 92.06 202 ASP A O 1
ATOM 1492 N N . HIS A 1 203 ? 3.963 10.748 -13.627 1.00 90.88 203 HIS A N 1
ATOM 1493 C CA . HIS A 1 203 ? 3.140 11.960 -13.642 1.00 90.88 203 HIS A CA 1
ATOM 1494 C C . HIS A 1 203 ? 2.578 12.314 -12.259 1.00 90.88 203 HIS A C 1
ATOM 1496 O O . HIS A 1 203 ? 2.473 13.493 -11.921 1.00 90.88 203 HIS A O 1
ATOM 1502 N N . VAL A 1 204 ? 2.236 11.302 -11.458 1.00 91.50 204 VAL A N 1
ATOM 1503 C CA . VAL A 1 204 ? 1.709 11.472 -10.099 1.00 91.50 204 VAL A CA 1
ATOM 1504 C C . VAL A 1 204 ? 2.820 11.976 -9.179 1.00 91.50 204 VAL A C 1
ATOM 1506 O O . VAL A 1 204 ? 2.680 13.028 -8.556 1.00 91.50 204 VAL A O 1
ATOM 1509 N N . ASN A 1 205 ? 3.957 11.282 -9.164 1.00 94.81 205 ASN A N 1
ATOM 1510 C CA . ASN A 1 205 ? 5.104 11.631 -8.331 1.00 94.81 205 ASN A CA 1
ATOM 1511 C C . ASN A 1 205 ? 5.756 12.959 -8.760 1.00 94.81 205 ASN A C 1
ATOM 1513 O O . ASN A 1 205 ? 6.189 13.725 -7.900 1.00 94.81 205 ASN A O 1
ATOM 1517 N N . ALA A 1 206 ? 5.742 13.313 -10.050 1.00 93.69 206 ALA A N 1
ATOM 1518 C CA . ALA A 1 206 ? 6.152 14.641 -10.514 1.00 93.69 206 ALA A CA 1
ATOM 1519 C C . ALA A 1 206 ? 5.202 15.746 -10.023 1.00 93.69 206 ALA A C 1
ATOM 1521 O O . ALA A 1 206 ? 5.653 16.818 -9.619 1.00 93.69 206 ALA A O 1
ATOM 1522 N N . ALA A 1 207 ? 3.886 15.500 -10.015 1.00 91.94 207 ALA A N 1
ATOM 1523 C CA . ALA A 1 207 ? 2.919 16.457 -9.484 1.00 91.94 207 ALA A CA 1
ATOM 1524 C C . ALA A 1 207 ? 3.079 16.661 -7.968 1.00 91.94 207 ALA A C 1
ATOM 1526 O O . ALA A 1 207 ? 2.927 17.792 -7.506 1.00 91.94 207 ALA A O 1
ATOM 1527 N N . PHE A 1 208 ? 3.404 15.605 -7.212 1.00 93.50 208 PHE A N 1
ATOM 1528 C CA . PHE A 1 208 ? 3.773 15.713 -5.795 1.00 93.50 208 PHE A CA 1
ATOM 1529 C C . PHE A 1 208 ? 5.046 16.535 -5.606 1.00 93.50 208 PHE A C 1
ATOM 1531 O O . PHE A 1 208 ? 5.028 17.530 -4.879 1.00 93.50 208 PHE A O 1
ATOM 1538 N N . ALA A 1 209 ? 6.108 16.214 -6.347 1.00 93.69 209 ALA A N 1
ATOM 1539 C CA . ALA A 1 209 ? 7.371 16.944 -6.279 1.00 93.69 209 ALA A CA 1
ATOM 1540 C C . ALA A 1 209 ? 7.201 18.446 -6.581 1.00 93.69 209 ALA A C 1
ATOM 1542 O O . ALA A 1 209 ? 7.742 19.285 -5.861 1.00 93.69 209 ALA A O 1
ATOM 1543 N N . ASN A 1 210 ? 6.380 18.805 -7.575 1.00 93.75 210 ASN A N 1
ATOM 1544 C CA . ASN A 1 210 ? 6.080 20.202 -7.921 1.00 93.75 210 ASN A CA 1
ATOM 1545 C C . ASN A 1 210 ? 5.360 20.978 -6.803 1.00 93.75 210 ASN A C 1
ATOM 1547 O O . ASN A 1 210 ? 5.373 22.208 -6.812 1.00 93.75 210 ASN A O 1
ATOM 1551 N N . ARG A 1 211 ? 4.731 20.281 -5.849 1.00 92.69 211 ARG A N 1
ATOM 1552 C CA . ARG A 1 211 ? 4.103 20.868 -4.655 1.00 92.69 211 ARG A CA 1
ATOM 1553 C C . ARG A 1 211 ? 4.965 20.736 -3.394 1.00 92.69 211 ARG A C 1
ATOM 1555 O O . ARG A 1 211 ? 4.523 21.126 -2.320 1.00 92.69 211 ARG A O 1
ATOM 1562 N N . GLY A 1 212 ? 6.185 20.206 -3.512 1.00 92.75 212 GLY A N 1
ATOM 1563 C CA . GLY A 1 212 ? 7.060 19.928 -2.370 1.00 92.75 212 GLY A CA 1
ATOM 1564 C C . GLY A 1 212 ? 6.613 18.730 -1.525 1.00 92.75 212 GLY A C 1
ATOM 1565 O O . GLY A 1 212 ? 7.044 18.594 -0.383 1.00 92.75 212 GLY A O 1
ATOM 1566 N N . GLU A 1 213 ? 5.746 17.873 -2.066 1.00 93.38 213 GLU A N 1
ATOM 1567 C CA . GLU A 1 213 ? 5.281 16.644 -1.423 1.00 93.38 213 GLU A CA 1
ATOM 1568 C C . GLU A 1 213 ? 6.236 15.479 -1.748 1.00 93.38 213 GLU A C 1
ATOM 1570 O O . GLU A 1 213 ? 6.850 15.429 -2.819 1.00 93.38 213 GLU A O 1
ATOM 1575 N N . ALA A 1 214 ? 6.386 14.538 -0.812 1.00 93.38 214 ALA A N 1
ATOM 1576 C CA . ALA A 1 214 ? 7.225 13.357 -1.014 1.00 93.38 214 ALA A CA 1
ATOM 1577 C C . ALA A 1 214 ? 6.619 12.419 -2.080 1.00 93.38 214 ALA A C 1
ATOM 1579 O O . ALA A 1 214 ? 5.400 12.326 -2.183 1.00 93.38 214 ALA A O 1
ATOM 1580 N N . PRO A 1 215 ? 7.423 11.675 -2.857 1.00 95.38 215 PRO A N 1
ATOM 1581 C CA . PRO A 1 215 ? 6.877 10.660 -3.749 1.00 95.38 215 PRO A CA 1
ATOM 1582 C C . PRO A 1 215 ? 6.251 9.512 -2.948 1.00 95.38 215 PRO A C 1
ATOM 1584 O O . PRO A 1 215 ? 6.700 9.182 -1.847 1.00 95.38 215 PRO A O 1
ATOM 1587 N N . VAL A 1 216 ? 5.250 8.862 -3.532 1.00 96.50 216 VAL A N 1
ATOM 1588 C CA . VAL A 1 216 ? 4.634 7.654 -2.972 1.00 96.50 216 VAL A CA 1
ATOM 1589 C C . VAL A 1 216 ? 5.204 6.408 -3.639 1.00 96.50 216 VAL A C 1
ATOM 1591 O O . VAL A 1 216 ? 5.610 6.430 -4.803 1.00 96.50 216 VAL A O 1
ATOM 1594 N N . ALA A 1 217 ? 5.219 5.301 -2.900 1.00 97.69 217 ALA A N 1
ATOM 1595 C CA . ALA A 1 217 ? 5.627 4.005 -3.428 1.00 97.69 217 ALA A CA 1
ATOM 1596 C C . ALA A 1 217 ? 4.543 3.377 -4.313 1.00 97.69 217 ALA A C 1
ATOM 1598 O O . ALA A 1 217 ? 4.856 2.538 -5.156 1.00 97.69 217 ALA A O 1
ATOM 1599 N N . GLY A 1 218 ? 3.279 3.762 -4.128 1.00 97.62 218 GLY A N 1
ATOM 1600 C CA . GLY A 1 218 ? 2.174 3.178 -4.870 1.00 97.62 218 GLY A CA 1
ATOM 1601 C C . GLY A 1 218 ? 0.795 3.657 -4.433 1.00 97.62 218 GLY A C 1
ATOM 1602 O O . GLY A 1 218 ? 0.643 4.642 -3.706 1.00 97.62 218 GLY A O 1
ATOM 1603 N N . VAL A 1 219 ? -0.212 2.911 -4.874 1.00 97.94 219 VAL A N 1
ATOM 1604 C CA . VAL A 1 219 ? -1.629 3.106 -4.567 1.00 97.94 219 VAL A CA 1
ATOM 1605 C C . VAL A 1 219 ? -2.198 1.785 -4.051 1.00 97.94 219 VAL A C 1
ATOM 1607 O O . VAL A 1 219 ? -2.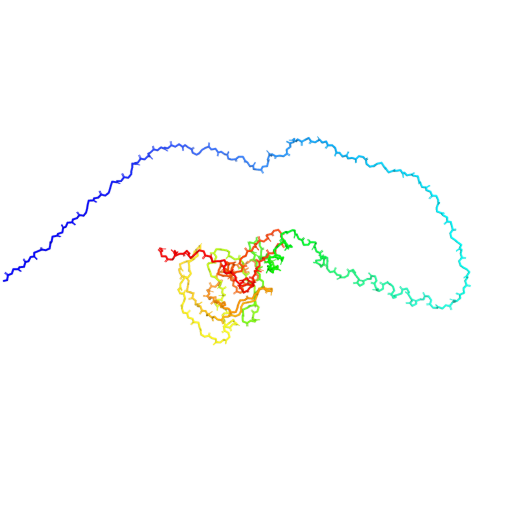047 0.755 -4.705 1.00 97.94 219 VAL A O 1
ATOM 1610 N N . LEU A 1 220 ? -2.836 1.819 -2.884 1.00 98.44 220 LEU A N 1
ATOM 1611 C CA . LEU A 1 220 ? -3.581 0.723 -2.277 1.00 98.44 220 LEU A CA 1
ATOM 1612 C C . LEU A 1 220 ? -5.017 0.730 -2.808 1.00 98.44 220 LEU A C 1
ATOM 1614 O O . LEU A 1 220 ? -5.762 1.679 -2.558 1.00 98.44 220 LEU A O 1
ATOM 1618 N N . GLY A 1 221 ? -5.374 -0.321 -3.542 1.00 98.00 221 GLY A N 1
ATOM 1619 C CA . GLY A 1 221 ? -6.628 -0.425 -4.280 1.00 98.00 221 GLY A CA 1
ATOM 1620 C C . GLY A 1 221 ? -7.657 -1.371 -3.662 1.00 98.00 221 GLY A C 1
ATOM 1621 O O . GLY A 1 221 ? -7.444 -1.992 -2.618 1.00 98.00 221 GLY A O 1
ATOM 1622 N N . ALA A 1 222 ? -8.787 -1.494 -4.357 1.00 97.31 222 ALA A N 1
ATOM 1623 C CA . ALA A 1 222 ? -9.951 -2.286 -3.980 1.00 97.31 222 ALA A CA 1
ATOM 1624 C C . ALA A 1 222 ? -9.629 -3.764 -3.718 1.00 97.31 222 ALA A C 1
ATOM 1626 O O . ALA A 1 222 ? -10.224 -4.359 -2.832 1.00 97.31 222 ALA A O 1
ATOM 1627 N N . ASP A 1 223 ? -8.651 -4.350 -4.408 1.00 96.06 223 ASP A N 1
ATOM 1628 C CA . ASP A 1 223 ? -8.230 -5.736 -4.180 1.00 96.06 223 ASP A CA 1
ATOM 1629 C C . ASP A 1 223 ? -7.803 -6.023 -2.732 1.00 96.06 223 ASP A C 1
ATOM 1631 O O . ASP A 1 223 ? -8.143 -7.077 -2.196 1.00 96.06 223 ASP A O 1
ATOM 1635 N N . VAL A 1 224 ? -7.109 -5.087 -2.080 1.00 97.94 224 VAL A N 1
ATOM 1636 C CA . VAL A 1 224 ? -6.760 -5.196 -0.655 1.00 97.94 224 VAL A CA 1
ATOM 1637 C C . VAL A 1 224 ? -7.903 -4.706 0.228 1.00 97.94 224 VAL A C 1
ATOM 1639 O O . VAL A 1 224 ? -8.194 -5.320 1.255 1.00 97.94 224 VAL A O 1
ATOM 1642 N N . LEU A 1 225 ? -8.567 -3.613 -0.159 1.00 98.19 225 LEU A N 1
ATOM 1643 C CA . LEU A 1 225 ? -9.621 -3.006 0.659 1.00 98.19 225 LEU A CA 1
ATOM 1644 C C . LEU A 1 225 ? -10.842 -3.916 0.809 1.00 98.19 225 LEU A C 1
ATOM 1646 O O . LEU A 1 225 ? -11.360 -4.061 1.912 1.00 98.19 225 LEU A O 1
ATOM 1650 N N . GLU A 1 226 ? -11.276 -4.567 -0.265 1.00 96.62 226 GLU A N 1
ATOM 1651 C CA . GLU A 1 226 ? -12.376 -5.532 -0.233 1.00 96.62 226 GLU A CA 1
ATOM 1652 C C . GLU A 1 226 ? -11.978 -6.788 0.543 1.00 96.62 226 GLU A C 1
ATOM 1654 O O . GLU A 1 226 ? -12.727 -7.242 1.407 1.00 96.62 226 GLU A O 1
ATOM 1659 N N . ARG A 1 227 ? -10.771 -7.314 0.295 1.00 95.69 227 ARG A N 1
ATOM 1660 C CA . ARG A 1 227 ? -10.259 -8.522 0.960 1.00 95.69 227 ARG A CA 1
ATOM 1661 C C . ARG A 1 227 ? -10.137 -8.351 2.474 1.00 95.69 227 ARG A C 1
ATOM 1663 O O . ARG A 1 227 ? -10.454 -9.279 3.210 1.00 95.69 227 ARG A O 1
ATOM 1670 N N . GLY A 1 228 ? -9.723 -7.170 2.930 1.00 96.38 228 GLY A N 1
ATOM 1671 C CA . GLY A 1 228 ? -9.648 -6.823 4.349 1.00 96.38 228 GLY A CA 1
ATOM 1672 C C . GLY A 1 228 ? -10.942 -6.251 4.942 1.00 96.38 228 GLY A C 1
ATOM 1673 O O . GLY A 1 228 ? -10.939 -5.864 6.111 1.00 96.38 228 GLY A O 1
ATOM 1674 N N . GLY A 1 229 ? -12.032 -6.160 4.168 1.00 96.75 229 GLY A N 1
ATOM 1675 C CA . GLY A 1 229 ? -13.320 -5.627 4.623 1.00 96.75 229 GLY A CA 1
ATOM 1676 C C . GLY A 1 229 ? -13.257 -4.175 5.107 1.00 96.75 229 GLY A C 1
ATOM 1677 O O . GLY A 1 229 ? -13.831 -3.870 6.152 1.00 96.75 229 GLY A O 1
ATOM 1678 N N . ALA A 1 230 ? -12.526 -3.316 4.392 1.00 98.12 230 ALA A N 1
ATOM 1679 C CA . ALA A 1 230 ? -12.069 -2.010 4.854 1.00 98.12 230 ALA A CA 1
ATOM 1680 C C . ALA A 1 230 ? -13.163 -1.090 5.419 1.00 98.12 230 ALA A C 1
ATOM 1682 O O . ALA A 1 230 ? -14.197 -0.858 4.792 1.00 98.12 230 ALA A O 1
ATOM 1683 N N . VAL A 1 231 ? -12.864 -0.461 6.561 1.00 98.38 231 VAL A N 1
ATOM 1684 C CA . VAL A 1 231 ? -13.616 0.687 7.095 1.00 98.38 231 VAL A CA 1
ATOM 1685 C C . VAL A 1 231 ? -12.687 1.894 7.184 1.00 98.38 231 VAL A C 1
ATOM 1687 O O . VAL A 1 231 ? -11.624 1.821 7.800 1.00 98.38 231 VAL A O 1
ATOM 1690 N N . ILE A 1 232 ? -13.089 3.011 6.572 1.00 97.94 232 ILE A N 1
ATOM 1691 C CA . ILE A 1 232 ? -12.294 4.245 6.509 1.00 97.94 232 ILE A CA 1
ATOM 1692 C C . ILE A 1 232 ? -12.912 5.292 7.442 1.00 97.94 232 ILE A C 1
ATOM 1694 O O . ILE A 1 232 ? -13.944 5.892 7.138 1.00 97.94 232 ILE A O 1
ATOM 1698 N N . ASP A 1 233 ? -12.262 5.530 8.578 1.00 97.19 233 ASP A N 1
ATOM 1699 C CA . ASP A 1 233 ? -12.635 6.546 9.561 1.00 97.19 233 ASP A CA 1
ATOM 1700 C C . ASP A 1 233 ? -11.831 7.830 9.310 1.00 97.19 233 ASP A C 1
ATOM 1702 O O . ASP A 1 233 ? -10.698 7.997 9.768 1.00 97.19 233 ASP A O 1
ATOM 1706 N N . TYR A 1 234 ? -12.424 8.743 8.537 1.00 95.19 234 TYR A N 1
ATOM 1707 C CA . TYR A 1 234 ? -11.830 10.043 8.213 1.00 95.19 234 TYR A CA 1
ATOM 1708 C C . TYR A 1 234 ? -11.600 10.945 9.437 1.00 95.19 234 TYR A C 1
ATOM 1710 O O . TYR A 1 234 ? -10.516 11.528 9.517 1.00 95.19 234 TYR A O 1
ATOM 1718 N N . PRO A 1 235 ? -12.564 11.110 10.370 1.00 94.00 235 PRO A N 1
ATOM 1719 C CA . PRO A 1 235 ? -12.356 11.919 11.570 1.00 94.00 235 PRO A CA 1
ATOM 1720 C C . PRO A 1 235 ? -11.145 11.498 12.404 1.00 94.00 235 PRO A C 1
ATOM 1722 O O . PRO A 1 235 ? -10.401 12.364 12.859 1.00 94.00 235 PRO A O 1
ATOM 1725 N N . ASN A 1 236 ? -10.934 10.190 12.581 1.00 94.75 236 ASN A N 1
ATOM 1726 C CA . ASN A 1 236 ? -9.846 9.670 13.416 1.00 94.75 236 ASN A CA 1
ATOM 1727 C C . ASN A 1 236 ? -8.597 9.269 12.618 1.00 94.75 236 ASN A C 1
ATOM 1729 O O . ASN A 1 236 ? -7.619 8.815 13.210 1.00 94.75 236 ASN A O 1
ATOM 1733 N N . LEU A 1 237 ? -8.632 9.427 11.289 1.00 96.56 237 LEU A N 1
ATOM 1734 C CA . LEU A 1 237 ? -7.593 8.983 10.360 1.00 96.56 237 LEU A CA 1
ATOM 1735 C C . LEU A 1 237 ? -7.188 7.524 10.614 1.00 96.56 237 LEU A C 1
ATOM 1737 O O . LEU A 1 237 ? -6.010 7.202 10.772 1.00 96.56 237 LEU A O 1
ATOM 1741 N N . ARG A 1 238 ? -8.182 6.632 10.669 1.00 97.75 238 ARG A N 1
ATOM 1742 C CA . ARG A 1 238 ? -7.972 5.187 10.817 1.00 97.75 238 ARG A CA 1
ATOM 1743 C C . ARG A 1 238 ? -8.534 4.410 9.636 1.00 97.75 238 ARG A C 1
ATOM 1745 O O . ARG A 1 238 ? -9.674 4.613 9.232 1.00 97.75 238 ARG A O 1
ATOM 1752 N N . LEU A 1 239 ? -7.721 3.501 9.116 1.00 98.50 239 LEU 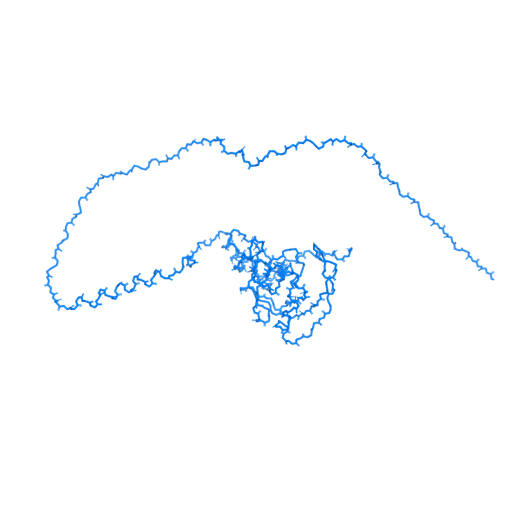A N 1
ATOM 1753 C CA . LEU A 1 239 ? -8.146 2.428 8.232 1.00 98.50 239 LEU A CA 1
ATOM 1754 C C . LEU A 1 239 ? -8.266 1.167 9.083 1.00 98.50 239 LEU A C 1
ATOM 1756 O O . LEU A 1 239 ? -7.310 0.787 9.750 1.00 98.50 239 LEU A O 1
ATOM 1760 N N . TYR A 1 240 ? -9.413 0.510 9.056 1.00 98.44 240 TYR A N 1
ATOM 1761 C CA . TYR A 1 240 ? -9.592 -0.774 9.718 1.00 98.44 240 TYR A CA 1
ATOM 1762 C C . TYR A 1 240 ? -9.586 -1.878 8.671 1.00 98.44 240 TYR A C 1
ATOM 1764 O O . TYR A 1 240 ? -10.374 -1.819 7.729 1.00 98.44 240 TYR A O 1
ATOM 1772 N N . LEU A 1 241 ? -8.722 -2.878 8.848 1.00 98.00 241 LEU A N 1
ATOM 1773 C CA . LEU A 1 241 ? -8.669 -4.089 8.022 1.00 98.00 241 LEU A CA 1
ATOM 1774 C C . LEU A 1 241 ? -8.668 -5.322 8.920 1.00 98.00 241 LEU A C 1
ATOM 1776 O O . LEU A 1 241 ? -8.079 -5.292 9.998 1.00 98.00 241 LEU A O 1
ATOM 1780 N N . ARG A 1 242 ? -9.274 -6.413 8.463 1.00 95.75 242 ARG A N 1
ATOM 1781 C CA . ARG A 1 242 ? -9.185 -7.728 9.111 1.00 95.75 242 ARG A CA 1
ATOM 1782 C C . ARG A 1 242 ? -8.368 -8.689 8.255 1.00 95.75 242 ARG A C 1
ATOM 1784 O O . ARG A 1 242 ? -8.357 -8.560 7.032 1.00 95.75 242 ARG A O 1
ATOM 1791 N N . ASN A 1 243 ? -7.701 -9.655 8.878 1.00 94.81 243 ASN A N 1
ATOM 1792 C CA . ASN A 1 243 ? -6.956 -10.665 8.127 1.00 94.81 243 ASN A CA 1
ATOM 1793 C C . ASN A 1 243 ? -7.922 -11.587 7.360 1.00 94.81 243 ASN A C 1
ATOM 1795 O O . ASN A 1 243 ? -8.932 -11.998 7.935 1.00 94.81 243 ASN A O 1
ATOM 1799 N N . PRO A 1 244 ? -7.616 -11.954 6.102 1.00 84.44 244 PRO A N 1
ATOM 1800 C CA . PRO A 1 244 ? -8.479 -12.814 5.291 1.00 84.44 244 PRO A CA 1
ATOM 1801 C C . PRO A 1 244 ? -8.713 -14.201 5.914 1.00 84.44 244 PRO A C 1
ATOM 1803 O O . PRO A 1 244 ? -9.759 -14.795 5.674 1.00 84.44 244 PRO A O 1
ATOM 1806 N N . ASP A 1 245 ? -7.793 -14.678 6.760 1.00 72.94 245 ASP A N 1
ATOM 1807 C CA . ASP A 1 245 ? -7.880 -15.984 7.430 1.00 72.94 245 ASP A CA 1
ATOM 1808 C C . ASP A 1 245 ? -8.472 -15.919 8.854 1.00 72.94 245 ASP A C 1
ATOM 1810 O O . ASP A 1 245 ? -8.626 -16.953 9.505 1.00 72.94 245 ASP A O 1
ATOM 1814 N N . ALA A 1 246 ? -8.789 -14.722 9.370 1.00 59.19 246 ALA A N 1
ATOM 1815 C CA . ALA A 1 246 ? -9.304 -14.556 10.737 1.00 59.19 246 ALA A CA 1
ATOM 1816 C C . ALA A 1 246 ? -10.749 -15.055 10.902 1.00 59.19 246 ALA A C 1
ATOM 1818 O O . ALA A 1 246 ? -11.146 -15.433 12.003 1.00 59.19 246 ALA A O 1
ATOM 1819 N N . ASP A 1 247 ? -11.497 -15.135 9.800 1.00 50.97 247 ASP A N 1
ATOM 1820 C CA . ASP A 1 247 ? -12.842 -15.685 9.761 1.00 50.97 247 ASP A CA 1
ATOM 1821 C C . ASP A 1 247 ? -12.836 -16.898 8.829 1.00 50.97 247 ASP A C 1
ATOM 1823 O O . ASP A 1 247 ? -12.736 -16.748 7.613 1.00 50.97 247 ASP A O 1
ATOM 1827 N N . GLY A 1 248 ? -13.035 -18.110 9.352 1.00 45.56 248 GLY A N 1
ATOM 1828 C CA . GLY A 1 248 ? -13.315 -19.315 8.550 1.00 45.56 248 GLY A CA 1
ATOM 1829 C C . GLY A 1 248 ? -14.620 -19.250 7.728 1.00 45.56 248 GLY A C 1
ATOM 1830 O O . GLY A 1 248 ? -15.203 -20.280 7.405 1.00 45.56 248 GLY A O 1
ATOM 1831 N N . GLY A 1 249 ? -15.109 -18.052 7.416 1.00 41.41 249 GLY A N 1
ATOM 1832 C CA . GLY A 1 249 ? -16.268 -17.759 6.600 1.00 41.41 249 GLY A CA 1
ATOM 1833 C C . GLY A 1 249 ? -15.915 -16.643 5.632 1.00 41.41 249 GLY A C 1
ATOM 1834 O O . GLY A 1 249 ? -15.933 -15.463 5.981 1.00 41.41 249 GLY A O 1
ATOM 1835 N N . ALA A 1 250 ? -15.633 -17.030 4.391 1.00 41.31 250 ALA A N 1
ATOM 1836 C CA . ALA A 1 250 ? -15.674 -16.126 3.261 1.00 41.31 250 ALA A CA 1
ATOM 1837 C C . ALA A 1 250 ? -17.010 -15.371 3.291 1.00 41.31 250 ALA A C 1
ATOM 1839 O O . ALA A 1 250 ? -18.068 -15.944 3.021 1.00 41.31 250 ALA A O 1
ATOM 1840 N N . VAL A 1 251 ? -16.974 -14.071 3.581 1.00 47.06 251 VAL A N 1
ATOM 1841 C CA . VAL A 1 251 ? -18.007 -13.187 3.049 1.00 47.06 251 VAL A CA 1
ATOM 1842 C C . VAL A 1 251 ? -17.695 -13.132 1.564 1.00 47.06 251 VAL A C 1
ATOM 1844 O O . VAL A 1 251 ? -16.838 -12.373 1.124 1.00 47.06 251 VAL A O 1
ATOM 1847 N N . ALA A 1 252 ? -18.295 -14.057 0.818 1.00 40.44 252 ALA A N 1
ATOM 1848 C CA . ALA A 1 252 ? -18.191 -14.095 -0.623 1.00 40.44 252 ALA A CA 1
ATOM 1849 C C . ALA A 1 252 ? -18.660 -12.739 -1.155 1.00 40.44 252 ALA A C 1
ATOM 1851 O O . ALA A 1 252 ? -19.852 -12.426 -1.115 1.00 40.44 252 ALA A O 1
ATOM 1852 N N . SER A 1 253 ? -17.718 -11.928 -1.636 1.00 42.69 253 SER A N 1
ATOM 1853 C CA . SER A 1 253 ? -18.053 -10.804 -2.496 1.00 42.69 253 SER A CA 1
ATOM 1854 C C . SER A 1 253 ? -18.822 -11.366 -3.695 1.00 42.69 253 SER A C 1
ATOM 1856 O O . SER A 1 253 ? -18.371 -12.350 -4.293 1.00 42.69 253 SER A O 1
ATOM 1858 N N . PRO A 1 254 ? -19.987 -10.802 -4.058 1.00 36.41 254 PRO A N 1
ATOM 1859 C CA . PRO A 1 254 ? -20.674 -11.209 -5.271 1.00 36.41 254 PRO A CA 1
ATOM 1860 C C . PRO A 1 254 ? -19.724 -10.980 -6.447 1.00 36.41 254 PRO A C 1
ATOM 1862 O O . PRO A 1 254 ? -19.247 -9.869 -6.671 1.00 36.41 254 PRO A O 1
ATOM 1865 N N . SER A 1 255 ? -19.419 -12.053 -7.175 1.00 39.75 255 SER A N 1
ATOM 1866 C CA . SER A 1 255 ? -18.605 -12.021 -8.384 1.00 39.75 255 SER A CA 1
ATOM 1867 C C . SER A 1 255 ? -19.262 -11.096 -9.406 1.00 39.75 255 SER A C 1
ATOM 1869 O O . SER A 1 255 ? -20.183 -11.516 -10.112 1.00 39.75 255 SER A O 1
ATOM 1871 N N . ASN A 1 256 ? -18.818 -9.842 -9.491 1.00 41.22 256 ASN A N 1
ATOM 1872 C CA . ASN A 1 256 ? -19.294 -8.954 -10.537 1.00 41.22 256 ASN A CA 1
ATOM 1873 C C . ASN A 1 256 ? -18.492 -9.242 -11.806 1.00 41.22 256 ASN A C 1
ATOM 1875 O O . ASN A 1 256 ? -17.366 -8.789 -12.004 1.00 41.22 256 ASN A O 1
ATOM 1879 N N . SER A 1 257 ? -19.087 -10.085 -12.639 1.00 43.53 257 SER A N 1
ATOM 1880 C CA . SER A 1 257 ? -18.675 -10.362 -14.006 1.00 43.53 257 SER A CA 1
ATOM 1881 C C . SER A 1 257 ? -19.014 -9.139 -14.857 1.00 43.53 257 SER A C 1
ATOM 1883 O O . SER A 1 257 ? -20.025 -9.093 -15.550 1.00 43.53 257 SER A O 1
ATOM 1885 N N . SER A 1 258 ? -18.175 -8.110 -14.776 1.00 47.31 258 SER A N 1
ATOM 1886 C CA . SER A 1 258 ? -18.269 -6.951 -15.661 1.00 47.31 258 SER A CA 1
ATOM 1887 C C . SER A 1 258 ? -16.891 -6.356 -15.955 1.00 47.31 258 SER A C 1
ATOM 1889 O O . SER A 1 258 ? -16.643 -5.179 -15.714 1.00 47.31 258 SER A O 1
ATOM 1891 N N . GLU A 1 259 ? -16.006 -7.179 -16.516 1.00 47.94 259 GLU A N 1
ATOM 1892 C CA . GLU A 1 259 ? -14.991 -6.732 -17.473 1.00 47.94 259 GLU A CA 1
ATOM 1893 C C . GLU A 1 259 ? -15.446 -7.174 -18.868 1.00 47.94 259 GLU A C 1
ATOM 1895 O O . GLU A 1 259 ? -15.330 -8.346 -19.215 1.00 47.94 259 GLU A O 1
ATOM 1900 N N . GLN A 1 260 ? -16.026 -6.239 -19.626 1.00 43.22 260 GLN A N 1
ATOM 1901 C CA . GLN A 1 260 ? -15.918 -6.083 -21.086 1.00 43.22 260 GLN A CA 1
ATOM 1902 C C . GLN A 1 260 ? -16.946 -5.044 -21.559 1.00 43.22 260 GLN A C 1
ATOM 1904 O O . GLN A 1 260 ? -18.075 -5.383 -21.918 1.00 43.22 260 GLN A O 1
ATOM 1909 N N . ARG A 1 261 ? -16.540 -3.770 -21.589 1.00 39.28 261 ARG A N 1
ATOM 1910 C CA . ARG A 1 261 ? -16.924 -2.844 -22.660 1.00 39.28 261 ARG A CA 1
ATOM 1911 C C . ARG A 1 261 ? -15.944 -1.689 -22.775 1.00 39.28 261 ARG A C 1
ATOM 1913 O O . ARG A 1 261 ? -15.538 -1.175 -21.715 1.00 39.28 261 ARG A O 1
#

pLDDT: mean 73.04, std 24.71, range [30.67, 98.62]

Organism: NCBI:txid1530191